Protein AF-A0A1C5DJ04-F1 (afdb_monomer)

pLDDT: mean 84.29, std 15.2, range [30.97, 98.19]

Sequence (283 aa):
MTDSPYSVCVEFAVPDAPADLYEGLIDALLERHPHSGPSAGPAGNGNLSVRLFVDAGGVVDAVTRGIEYAQAAAMTQDITPDAVIGAEVVTEAELDRRNAQPLVPELAGVTEAAEIVGVTKQQISSLANRMPLRRHVVQELAAGPVFLADGVRTYAATEHNATRGARISDLGLSPAERAILKLLHAMANGLPWAADTPAEHTADQALLVEEVLGEGRLRVHPRPADDVDLEAVLGRLVEHRLLKTRRPYRAEQLDGHDTDVVVTVTDKGRRHAEAGAAGSDAR

Structure (mmCIF, N/CA/C/O backbone):
data_AF-A0A1C5DJ04-F1
#
_entry.id   AF-A0A1C5DJ04-F1
#
loop_
_atom_site.group_PDB
_atom_site.id
_atom_site.type_symbol
_atom_site.label_atom_id
_atom_site.label_alt_id
_atom_site.label_comp_id
_atom_site.label_asym_id
_atom_site.label_entity_id
_atom_site.label_seq_id
_atom_site.pdbx_PDB_ins_code
_atom_site.Cartn_x
_atom_site.Cartn_y
_atom_site.Cartn_z
_atom_site.occupancy
_atom_site.B_iso_or_equiv
_atom_site.auth_seq_id
_atom_site.auth_comp_id
_atom_site.auth_asym_id
_atom_site.auth_atom_id
_atom_site.pdbx_PDB_model_num
ATOM 1 N N . MET A 1 1 ? -17.113 28.230 17.895 1.00 56.97 1 MET A N 1
ATOM 2 C CA . MET A 1 1 ? -16.253 27.177 17.319 1.00 56.97 1 MET A CA 1
ATOM 3 C C . MET A 1 1 ? -17.188 26.237 16.593 1.00 56.97 1 MET A C 1
ATOM 5 O O . MET A 1 1 ? -18.232 25.941 17.155 1.00 56.97 1 MET A O 1
ATOM 9 N N . THR A 1 2 ? -16.910 25.916 15.335 1.00 71.31 2 THR A N 1
ATOM 10 C CA . THR A 1 2 ? -17.764 25.019 14.547 1.00 71.31 2 THR A CA 1
ATOM 11 C C . THR A 1 2 ? -17.415 23.592 14.939 1.00 71.31 2 THR A C 1
ATOM 13 O O . THR A 1 2 ? -16.239 23.236 14.865 1.00 71.31 2 THR A O 1
ATOM 16 N N . ASP A 1 3 ? -18.397 22.814 15.386 1.00 81.69 3 ASP A N 1
ATOM 17 C CA . ASP A 1 3 ? -18.182 21.391 15.642 1.00 81.69 3 ASP A CA 1
ATOM 18 C C . ASP A 1 3 ? -17.792 20.698 14.331 1.00 81.69 3 ASP A C 1
ATOM 20 O O . ASP A 1 3 ? -18.315 21.019 13.261 1.00 81.69 3 ASP A O 1
ATOM 24 N N . SER A 1 4 ? -16.799 19.816 14.409 1.00 87.50 4 SER A N 1
ATOM 25 C CA . SER A 1 4 ? -16.333 18.995 13.289 1.00 87.50 4 SER A CA 1
ATOM 26 C C . SER A 1 4 ? -16.436 17.517 13.666 1.00 87.50 4 SER A C 1
ATOM 28 O O . SER A 1 4 ? -16.222 17.196 14.839 1.00 87.50 4 SER A O 1
ATOM 30 N N . PRO A 1 5 ? -16.713 16.622 12.703 1.00 93.75 5 PRO A N 1
ATOM 31 C CA . PRO A 1 5 ? -16.776 15.194 12.965 1.00 93.75 5 PRO A CA 1
ATOM 32 C C . PRO A 1 5 ? -15.369 14.609 13.147 1.00 93.75 5 PRO A C 1
ATOM 34 O O . PRO A 1 5 ? -14.466 14.772 12.314 1.00 93.75 5 PRO A O 1
ATOM 37 N N . TYR A 1 6 ? -15.187 13.893 14.251 1.00 97.12 6 TYR A N 1
ATOM 38 C CA . TYR A 1 6 ? -13.988 13.122 14.561 1.00 97.12 6 TYR A CA 1
ATOM 39 C C . TYR A 1 6 ? -14.337 11.645 14.657 1.00 97.12 6 TYR A C 1
ATOM 41 O O . TYR A 1 6 ? -15.331 11.284 15.280 1.00 97.12 6 TYR A O 1
ATOM 49 N N . SER A 1 7 ? -13.492 10.782 14.097 1.00 97.50 7 SER A N 1
ATOM 50 C CA . SER A 1 7 ? -13.579 9.347 14.348 1.00 97.50 7 SER A CA 1
ATOM 51 C C . SER A 1 7 ? -12.762 9.003 15.586 1.00 97.50 7 SER A C 1
ATOM 53 O O . SER A 1 7 ? -11.549 9.235 15.622 1.00 97.50 7 SER A O 1
ATOM 55 N N . VAL A 1 8 ? -13.430 8.439 16.585 1.00 98.06 8 VAL A N 1
ATOM 56 C CA . VAL A 1 8 ? -12.837 7.988 17.841 1.00 98.06 8 VAL A CA 1
ATOM 57 C C . VAL A 1 8 ? -12.886 6.471 17.881 1.00 98.06 8 VAL A C 1
ATOM 59 O O . VAL A 1 8 ? -13.947 5.878 17.723 1.00 98.06 8 VAL A O 1
ATOM 62 N N . CYS A 1 9 ? -11.733 5.850 18.086 1.00 97.69 9 CYS A N 1
ATOM 63 C CA . CYS A 1 9 ? -11.576 4.423 18.308 1.00 97.69 9 CYS A CA 1
ATOM 64 C C . CYS A 1 9 ? -11.191 4.207 19.766 1.00 97.69 9 CYS A C 1
ATOM 66 O O . CYS A 1 9 ? -10.205 4.787 20.210 1.00 97.69 9 CYS A O 1
ATOM 68 N N . VAL A 1 10 ? -11.938 3.394 20.498 1.00 98.19 10 VAL A N 1
ATOM 69 C CA . VAL A 1 10 ? -11.683 3.044 21.896 1.00 98.19 10 VAL A CA 1
ATOM 70 C C . VAL A 1 10 ? -11.406 1.550 21.962 1.00 98.19 10 VAL A C 1
ATOM 72 O O . VAL A 1 10 ? -12.148 0.751 21.394 1.00 98.19 10 VAL A O 1
ATOM 75 N N . GLU A 1 11 ? -10.322 1.174 22.628 1.00 98.00 11 GLU A N 1
ATOM 76 C CA . GLU A 1 11 ? -9.918 -0.215 22.821 1.00 98.00 11 GLU A CA 1
ATOM 77 C C . GLU A 1 11 ? -10.099 -0.615 24.286 1.00 98.00 11 GLU A C 1
ATOM 79 O O . GLU A 1 11 ? -9.681 0.109 25.196 1.00 98.00 11 GLU A O 1
ATOM 84 N N . PHE A 1 12 ? -10.700 -1.784 24.501 1.00 98.06 12 PHE A N 1
ATOM 85 C CA . PHE A 1 12 ? -10.955 -2.372 25.810 1.00 98.06 12 PHE A CA 1
ATOM 86 C C . PHE A 1 12 ? -10.131 -3.651 25.981 1.00 98.06 12 PHE A C 1
ATOM 88 O O . PHE A 1 12 ? -10.057 -4.453 25.059 1.00 98.06 12 PHE A O 1
ATOM 95 N N . ALA A 1 13 ? -9.572 -3.896 27.167 1.00 97.44 13 ALA A N 1
ATOM 96 C CA . ALA A 1 13 ? -8.845 -5.107 27.559 1.00 97.44 13 ALA A CA 1
ATOM 97 C C . ALA A 1 13 ? -9.773 -6.325 27.721 1.00 97.44 13 ALA A C 1
ATOM 99 O O . ALA A 1 13 ? -9.820 -6.966 28.770 1.00 97.44 13 ALA A O 1
ATOM 100 N N . VAL A 1 14 ? -10.530 -6.623 26.672 1.00 96.50 14 VAL A N 1
ATOM 101 C CA . VAL A 1 14 ? -11.455 -7.746 26.570 1.00 96.50 14 VAL A CA 1
ATOM 102 C C . VAL A 1 14 ? -11.003 -8.577 25.370 1.00 96.50 14 VAL A C 1
ATOM 104 O O . VAL A 1 14 ? -11.402 -8.277 24.242 1.00 96.50 14 VAL A O 1
ATOM 107 N N . PRO A 1 15 ? -10.114 -9.564 25.573 1.00 94.75 15 PRO A N 1
ATOM 108 C CA . PRO A 1 15 ? -9.685 -10.455 24.505 1.00 94.75 15 PRO A CA 1
ATOM 109 C C . PRO A 1 15 ? -10.814 -11.416 24.126 1.00 94.75 15 PRO A C 1
ATOM 111 O O . PRO A 1 15 ? -11.645 -11.759 24.968 1.00 94.75 15 PRO A O 1
ATOM 114 N N . ASP A 1 16 ? -10.817 -11.872 22.872 1.00 89.88 16 ASP A N 1
ATOM 115 C CA . ASP A 1 16 ? -11.711 -12.934 22.382 1.00 89.88 16 ASP A CA 1
ATOM 116 C C . ASP A 1 16 ? -13.205 -12.673 22.671 1.00 89.88 16 ASP A C 1
ATOM 118 O O . ASP A 1 16 ? -13.977 -13.588 22.970 1.00 89.88 16 ASP A O 1
ATOM 122 N N . ALA A 1 17 ? -13.611 -11.401 22.587 1.00 92.44 17 ALA A N 1
ATOM 123 C CA . ALA A 1 17 ? -14.996 -10.974 22.747 1.00 92.44 17 ALA A CA 1
ATOM 124 C C . ALA A 1 17 ? -15.941 -11.773 21.822 1.00 92.44 17 ALA A C 1
ATOM 126 O O . ALA A 1 17 ? -15.667 -11.882 20.622 1.00 92.44 17 ALA A O 1
ATOM 127 N N . PRO A 1 18 ? -17.054 -12.323 22.341 1.00 92.62 18 PRO A N 1
ATOM 128 C CA . PRO A 1 18 ? -18.006 -13.060 21.522 1.00 92.62 18 PRO A CA 1
ATOM 129 C C . PRO A 1 18 ? -18.799 -12.108 20.609 1.00 92.62 18 PRO A C 1
ATOM 131 O O . PRO A 1 18 ? -18.898 -10.909 20.863 1.00 92.62 18 PRO A O 1
ATOM 134 N N . ALA A 1 19 ? -19.338 -12.629 19.503 1.00 90.19 19 ALA A N 1
ATOM 135 C CA . ALA A 1 19 ? -19.929 -11.798 18.447 1.00 90.19 19 ALA A CA 1
ATOM 136 C C . ALA A 1 19 ? -21.180 -11.013 18.891 1.00 90.19 19 ALA A C 1
ATOM 138 O O . ALA A 1 19 ? -21.395 -9.893 18.435 1.00 90.19 19 ALA A O 1
ATOM 139 N N . ASP A 1 20 ? -21.968 -11.582 19.802 1.00 95.25 20 ASP A N 1
ATOM 140 C CA . ASP A 1 20 ? -23.139 -10.954 20.425 1.00 95.25 20 ASP A CA 1
ATOM 141 C C . ASP A 1 20 ? -22.776 -9.695 21.225 1.00 95.25 20 ASP A C 1
ATOM 143 O O . ASP A 1 20 ? -23.547 -8.735 21.250 1.00 95.25 20 ASP A O 1
ATOM 147 N N . LEU A 1 21 ? -21.569 -9.646 21.800 1.00 95.88 21 LEU A N 1
ATOM 148 C CA . LEU A 1 21 ? -21.066 -8.458 22.485 1.00 95.88 21 LEU A CA 1
ATOM 149 C C . LEU A 1 21 ? -20.916 -7.262 21.533 1.00 95.88 21 LEU A C 1
ATOM 151 O O . LEU A 1 21 ? -21.194 -6.128 21.919 1.00 95.88 21 LEU A O 1
ATOM 155 N N . TYR A 1 22 ? -20.489 -7.494 20.286 1.00 96.62 22 TYR A N 1
ATOM 156 C CA . TYR A 1 22 ? -20.329 -6.421 19.299 1.00 96.62 22 TYR A CA 1
ATOM 157 C C . TYR A 1 22 ? -21.674 -5.797 18.925 1.00 96.62 22 TYR A C 1
ATOM 159 O O . TYR A 1 22 ? -21.785 -4.572 18.884 1.00 96.62 22 TYR A O 1
ATOM 167 N N . GLU A 1 23 ? -22.690 -6.630 18.688 1.00 96.25 23 GLU A N 1
ATOM 168 C CA . GLU A 1 23 ? -24.048 -6.174 18.374 1.00 96.25 23 GLU A CA 1
ATOM 169 C C . GLU A 1 23 ? -24.645 -5.391 19.551 1.00 96.25 23 GLU A C 1
ATOM 171 O O . GLU A 1 23 ? -25.112 -4.270 19.359 1.00 96.25 23 GLU A O 1
ATOM 176 N N . GLY A 1 24 ? -24.511 -5.900 20.782 1.00 96.94 24 GLY A N 1
ATOM 177 C CA . GLY A 1 24 ? -24.989 -5.208 21.983 1.00 96.94 24 GLY A CA 1
ATOM 178 C C . GLY A 1 24 ? -24.350 -3.830 22.202 1.00 96.94 24 GLY A C 1
ATOM 179 O O . GLY A 1 24 ? -25.029 -2.881 22.599 1.00 96.94 24 GLY A O 1
ATOM 180 N N . LEU A 1 25 ? -23.056 -3.679 21.896 1.00 96.88 25 LEU A N 1
ATOM 181 C CA . LEU A 1 25 ? -22.364 -2.384 21.952 1.00 96.88 25 LEU A CA 1
ATOM 182 C C . LEU A 1 25 ? -22.870 -1.405 20.892 1.00 96.88 25 LEU A C 1
ATOM 184 O O . LEU A 1 25 ? -23.073 -0.226 21.192 1.00 96.88 25 LEU A O 1
ATOM 188 N N . ILE A 1 26 ? -23.056 -1.882 19.660 1.00 97.44 26 ILE A N 1
ATOM 189 C CA . ILE A 1 26 ? -23.570 -1.078 18.546 1.00 97.44 26 ILE A CA 1
ATOM 190 C C . ILE A 1 26 ? -24.982 -0.584 18.873 1.00 97.44 26 ILE A C 1
ATOM 192 O O . ILE A 1 26 ? -25.242 0.614 18.750 1.00 97.44 26 ILE A O 1
ATOM 196 N N . ASP A 1 27 ? -25.854 -1.465 19.361 1.00 97.56 27 ASP A N 1
ATOM 197 C CA . ASP A 1 27 ? -27.227 -1.124 19.735 1.00 97.56 27 ASP A CA 1
ATOM 198 C C . ASP A 1 27 ? -27.264 -0.096 20.875 1.00 97.56 27 ASP A C 1
ATOM 200 O O . ASP A 1 27 ? -27.942 0.929 20.765 1.00 97.56 27 ASP A O 1
ATOM 204 N N . ALA A 1 28 ? -26.472 -0.301 21.933 1.00 96.94 28 ALA A N 1
ATOM 205 C CA . ALA A 1 28 ? -26.394 0.630 23.061 1.00 96.94 28 ALA A CA 1
ATOM 206 C C . ALA A 1 28 ? -25.867 2.022 22.656 1.00 96.94 28 ALA A C 1
ATOM 208 O O . ALA A 1 28 ? -26.295 3.042 23.210 1.00 96.94 28 ALA A O 1
ATOM 209 N N . LEU A 1 29 ? -24.942 2.084 21.691 1.00 96.81 29 LEU A N 1
ATOM 210 C CA . LEU A 1 29 ? -24.452 3.345 21.131 1.00 96.81 29 LEU A CA 1
ATOM 211 C C . LEU A 1 29 ? -25.495 4.015 20.244 1.00 96.81 29 LEU A C 1
ATOM 213 O O . LEU A 1 29 ? -25.695 5.219 20.372 1.00 96.81 29 LEU A O 1
ATOM 217 N N . LEU A 1 30 ? -26.175 3.270 19.374 1.00 97.06 30 LEU A N 1
ATOM 218 C CA . LEU A 1 30 ? -27.204 3.815 18.487 1.00 97.06 30 LEU A CA 1
ATOM 219 C C . LEU A 1 30 ? -28.427 4.326 19.254 1.00 97.06 30 LEU A C 1
ATOM 221 O O . LEU A 1 30 ? -28.998 5.344 18.865 1.00 97.06 30 LEU A O 1
ATOM 225 N N . GLU A 1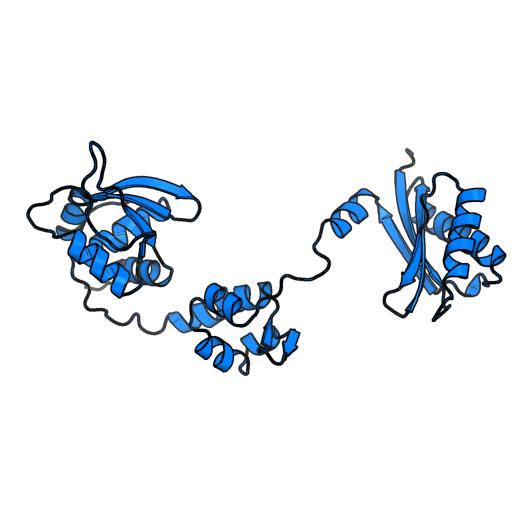 31 ? -28.801 3.676 20.358 1.00 96.44 31 GLU A N 1
ATOM 226 C CA . GLU A 1 31 ? -29.915 4.112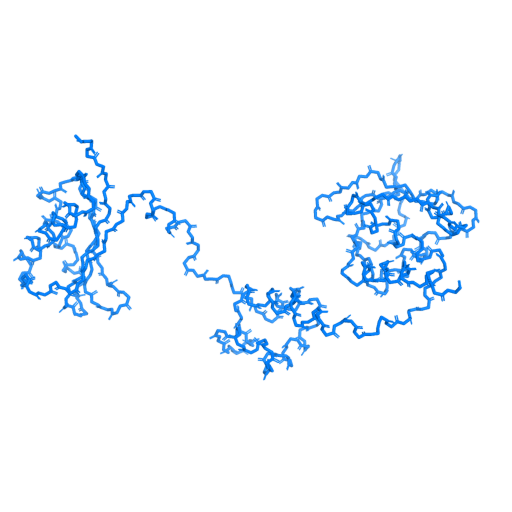 21.206 1.00 96.44 31 GLU A CA 1
ATOM 227 C C . GLU A 1 31 ? -29.666 5.503 21.814 1.00 96.44 31 GLU A C 1
ATOM 229 O O . GLU A 1 31 ? -30.571 6.338 21.868 1.00 96.44 31 GLU A O 1
ATOM 234 N N . ARG A 1 32 ? -28.431 5.781 22.250 1.00 94.31 32 ARG A N 1
ATOM 235 C CA . ARG A 1 32 ? -28.067 7.046 22.919 1.00 94.31 32 ARG A CA 1
ATOM 236 C C . ARG A 1 32 ? -27.499 8.096 21.967 1.00 94.31 32 ARG A C 1
ATOM 238 O O . ARG A 1 32 ? -27.654 9.294 22.203 1.00 94.31 32 ARG A O 1
ATOM 245 N N . HIS A 1 33 ? -26.848 7.648 20.899 1.00 94.69 33 HIS A N 1
ATOM 246 C CA . HIS A 1 33 ? -26.109 8.460 19.938 1.00 94.69 33 HIS A CA 1
ATOM 247 C C . HIS A 1 33 ? -26.418 7.997 18.501 1.00 94.69 33 HIS A C 1
ATOM 249 O O . HIS A 1 33 ? -25.545 7.456 17.815 1.00 94.69 33 HIS A O 1
ATOM 255 N N . PRO A 1 34 ? -27.642 8.240 17.994 1.00 92.06 34 PRO A N 1
ATOM 256 C CA . PRO A 1 34 ? -28.123 7.685 16.722 1.00 92.06 34 PRO A CA 1
ATOM 257 C C . PRO A 1 34 ? -27.342 8.158 15.485 1.00 92.06 34 PRO A C 1
ATOM 259 O O . PRO A 1 34 ? -27.399 7.524 14.436 1.00 92.06 34 PRO A O 1
ATOM 262 N N . HIS A 1 35 ? -26.598 9.260 15.594 1.00 90.25 35 HIS A N 1
ATOM 263 C CA . HIS A 1 35 ? -25.787 9.819 14.507 1.00 90.25 35 HIS A CA 1
ATOM 264 C C . HIS A 1 35 ? -24.301 9.444 14.589 1.00 90.25 35 HIS A C 1
ATOM 266 O O . HIS A 1 35 ? -23.508 9.925 13.790 1.00 90.25 35 HIS A O 1
ATOM 272 N N . SER A 1 36 ? -23.914 8.584 15.536 1.00 90.69 36 SER A N 1
ATOM 273 C CA . SER A 1 36 ? -22.506 8.248 15.776 1.00 90.69 36 SER A CA 1
ATOM 274 C C . SER A 1 36 ? -21.922 7.225 14.795 1.00 90.69 36 SER A C 1
ATOM 276 O O . SER A 1 36 ? -20.710 7.042 14.778 1.00 90.69 36 SER A O 1
ATOM 278 N N . GLY A 1 37 ? -22.747 6.552 13.982 1.00 93.06 37 GLY A N 1
ATOM 279 C CA . GLY A 1 37 ? -22.301 5.524 13.028 1.00 93.06 37 GLY A CA 1
ATOM 280 C C . GLY A 1 37 ? -21.328 4.497 13.635 1.00 93.06 37 GLY A C 1
ATOM 281 O O . GLY A 1 37 ? -20.218 4.357 13.116 1.00 93.06 37 GLY A O 1
ATOM 282 N N . PRO A 1 38 ? -21.682 3.838 14.755 1.00 96.62 38 PRO A N 1
ATOM 283 C CA . PRO A 1 38 ? -20.743 3.026 15.505 1.00 96.62 38 PRO A CA 1
ATOM 284 C C . PRO A 1 38 ? -20.425 1.704 14.795 1.00 96.62 38 PRO A C 1
ATOM 286 O O . PRO A 1 38 ? -21.246 1.129 14.084 1.00 96.62 38 PRO A O 1
ATOM 289 N N . SER A 1 39 ? -19.226 1.194 15.049 1.00 96.88 39 SER A N 1
ATOM 290 C CA . SER A 1 39 ? -18.777 -0.146 14.671 1.00 96.88 39 SER A CA 1
ATOM 291 C C . SER A 1 39 ? -18.006 -0.761 15.836 1.00 96.88 39 SER A C 1
ATOM 293 O O . SER A 1 39 ? -17.306 -0.050 16.557 1.00 96.88 39 SER A O 1
ATOM 295 N N . ALA A 1 40 ? -18.132 -2.070 16.028 1.00 96.88 40 ALA A N 1
ATOM 296 C CA . ALA A 1 40 ? -17.412 -2.814 17.053 1.00 96.88 40 ALA A CA 1
ATOM 297 C C . ALA A 1 40 ? -16.811 -4.089 16.451 1.00 96.88 40 ALA A C 1
ATOM 299 O O . ALA A 1 40 ? -17.372 -4.666 15.519 1.00 96.88 40 ALA A O 1
ATOM 300 N N . GLY A 1 41 ? -15.661 -4.514 16.964 1.00 96.25 41 GLY A N 1
ATOM 301 C CA . GLY A 1 41 ? -14.973 -5.712 16.493 1.00 96.25 41 GLY A CA 1
ATOM 302 C C . GLY A 1 41 ? -13.610 -5.910 17.154 1.00 96.25 41 GLY A C 1
ATOM 303 O O . GLY A 1 41 ? -13.261 -5.174 18.077 1.00 96.25 41 GLY A O 1
ATOM 304 N N . PRO A 1 42 ? -12.821 -6.897 16.704 1.00 95.25 42 PRO A N 1
ATOM 305 C CA . PRO A 1 42 ? -11.488 -7.126 17.241 1.00 95.25 42 PRO A CA 1
ATOM 306 C C . PRO A 1 42 ? -10.485 -6.071 16.746 1.00 95.25 42 PRO A C 1
ATOM 308 O O . PRO A 1 42 ? -10.402 -5.765 15.555 1.00 95.25 42 PRO A O 1
ATOM 311 N N . ALA A 1 43 ? -9.674 -5.554 17.664 1.00 92.00 43 ALA A N 1
ATOM 312 C CA . ALA A 1 43 ? -8.446 -4.823 17.386 1.00 92.00 43 ALA A CA 1
ATOM 313 C C . ALA A 1 43 ? -7.362 -5.763 16.829 1.00 92.00 43 ALA A C 1
ATOM 315 O O . ALA A 1 43 ? -7.442 -6.988 16.938 1.00 92.00 43 ALA A O 1
ATOM 316 N N . GLY A 1 44 ? -6.285 -5.189 16.282 1.00 85.19 44 GLY A N 1
ATOM 317 C CA . GLY A 1 44 ? -5.171 -5.960 15.710 1.00 85.19 44 GLY A CA 1
ATOM 318 C C . GLY A 1 44 ? -4.443 -6.882 16.702 1.00 85.19 44 GLY A C 1
ATOM 319 O O . GLY A 1 44 ? -3.742 -7.797 16.280 1.00 85.19 44 GLY A O 1
ATOM 320 N N . ASN A 1 45 ? -4.613 -6.665 18.007 1.00 87.31 45 ASN A N 1
ATOM 321 C CA . ASN A 1 45 ? -4.083 -7.506 19.085 1.00 87.31 45 ASN A CA 1
ATOM 322 C C . ASN A 1 45 ? -5.117 -8.495 19.669 1.00 87.31 45 ASN A C 1
ATOM 324 O O . ASN A 1 45 ? -4.790 -9.194 20.624 1.00 87.31 45 ASN A O 1
ATOM 328 N N . GLY A 1 46 ? -6.335 -8.563 19.115 1.00 91.38 46 GLY A N 1
ATOM 329 C CA . GLY A 1 46 ? -7.411 -9.463 19.553 1.00 91.38 46 GLY A CA 1
ATOM 330 C C . GLY A 1 46 ? -8.337 -8.909 20.642 1.00 91.38 46 GLY A C 1
ATOM 331 O O . GLY A 1 46 ? -9.322 -9.561 20.981 1.00 91.38 46 GLY A O 1
ATOM 332 N N . ASN A 1 47 ? -8.060 -7.716 21.172 1.00 96.56 47 ASN A N 1
ATOM 333 C CA . ASN A 1 47 ? -8.935 -7.035 22.128 1.00 96.56 47 ASN A CA 1
ATOM 334 C C . ASN A 1 47 ? -10.193 -6.466 21.461 1.00 96.56 47 ASN A C 1
ATOM 336 O O . ASN A 1 47 ? -10.213 -6.221 20.259 1.00 96.56 47 ASN A O 1
ATOM 340 N N . LEU A 1 48 ? -11.234 -6.187 22.240 1.00 97.19 48 LEU A N 1
ATOM 341 C CA . LEU A 1 48 ? -12.410 -5.458 21.775 1.00 97.19 48 LEU A CA 1
ATOM 342 C C . LEU A 1 48 ? -12.058 -4.009 21.400 1.00 97.19 48 LEU A C 1
ATOM 344 O O . LEU A 1 48 ? -11.456 -3.271 22.179 1.00 97.19 48 LEU A O 1
ATOM 348 N N . SER A 1 49 ? -12.525 -3.573 20.235 1.00 97.62 49 SER A N 1
ATOM 349 C CA . SER A 1 49 ? -12.454 -2.196 19.766 1.00 97.62 49 SER A CA 1
ATOM 350 C C . SER A 1 49 ? -13.829 -1.690 19.350 1.00 97.62 49 SER A C 1
ATOM 352 O O . SER A 1 49 ? -14.622 -2.417 18.752 1.00 97.62 49 SER A O 1
ATOM 354 N N . VAL A 1 50 ? -14.094 -0.424 19.660 1.00 97.75 50 VAL A N 1
ATOM 355 C CA . VAL A 1 50 ? -15.300 0.305 19.276 1.00 97.75 50 VAL A CA 1
ATOM 356 C C . VAL A 1 50 ? -14.881 1.589 18.577 1.00 97.75 50 VAL A C 1
ATOM 358 O O . VAL A 1 50 ? -14.126 2.382 19.135 1.00 97.75 50 VAL A O 1
ATOM 361 N N . ARG A 1 51 ? -15.392 1.826 17.372 1.00 97.75 51 ARG A N 1
ATOM 362 C CA . ARG A 1 51 ? -15.195 3.074 16.633 1.00 97.75 51 ARG A CA 1
ATOM 363 C C . ARG A 1 51 ? -16.521 3.786 16.425 1.00 97.75 51 ARG A C 1
ATOM 365 O O . ARG A 1 51 ? -17.488 3.157 16.014 1.00 97.75 51 ARG A O 1
ATOM 372 N N . LEU A 1 52 ? -16.540 5.093 16.661 1.00 97.56 52 LEU A N 1
ATOM 373 C CA . LEU A 1 52 ? -17.701 5.963 16.487 1.00 97.56 52 LEU A CA 1
ATOM 374 C C . LEU A 1 52 ? -17.286 7.352 15.986 1.00 97.56 52 LEU A C 1
ATOM 376 O O . LEU A 1 52 ? -16.128 7.752 16.120 1.00 97.56 52 LEU A O 1
ATOM 380 N N . PHE A 1 53 ? -18.235 8.092 15.426 1.00 97.00 53 PHE A N 1
ATOM 381 C CA . PHE A 1 53 ? -18.091 9.496 15.068 1.00 97.00 53 PHE A CA 1
ATOM 382 C C . PHE A 1 53 ? -18.665 10.400 16.156 1.00 97.00 53 PHE A C 1
ATOM 384 O O . PHE A 1 53 ? -19.742 10.147 16.701 1.00 97.00 53 PHE A O 1
ATOM 391 N N . VAL A 1 54 ? -17.922 11.457 16.473 1.00 96.31 54 VAL A N 1
ATOM 392 C CA . VAL A 1 54 ? -18.265 12.439 17.499 1.00 96.31 54 VAL A CA 1
ATOM 393 C C . VAL A 1 54 ? -18.071 13.839 16.938 1.00 96.31 54 VAL A C 1
ATOM 395 O O . VAL A 1 54 ? -16.971 14.195 16.512 1.00 96.31 54 VAL A O 1
ATOM 398 N N . ASP A 1 55 ? -19.126 14.646 17.001 1.00 95.00 55 ASP A N 1
ATOM 399 C CA . ASP A 1 55 ? -19.048 16.080 16.749 1.00 95.00 55 ASP A CA 1
ATOM 400 C C . ASP A 1 55 ? -18.442 16.785 17.968 1.00 95.00 55 ASP A C 1
ATOM 402 O O . ASP A 1 55 ? -18.941 16.672 19.096 1.00 95.00 55 ASP A O 1
ATOM 406 N N . ALA A 1 56 ? -17.337 17.497 17.751 1.00 94.94 56 ALA A N 1
ATOM 407 C CA . ALA A 1 56 ? -16.619 18.182 18.818 1.00 94.94 56 ALA A CA 1
ATOM 408 C C . ALA A 1 56 ? -15.925 19.456 18.333 1.00 94.94 56 ALA A C 1
ATOM 410 O O . ALA A 1 56 ? -15.566 19.595 17.160 1.00 94.94 56 ALA A O 1
ATOM 411 N N . GLY A 1 57 ? -15.641 20.358 19.277 1.00 93.56 57 GLY A N 1
ATOM 412 C CA . GLY A 1 57 ? -14.919 21.604 19.003 1.00 93.56 57 GLY A CA 1
ATOM 413 C C . GLY A 1 57 ? -13.407 21.421 18.816 1.00 93.56 57 GLY A C 1
ATOM 414 O O . GLY A 1 57 ? -12.700 22.393 18.543 1.00 93.56 57 GLY A O 1
ATOM 415 N N . GLY A 1 58 ? -12.894 20.199 18.996 1.00 94.00 58 GLY A N 1
ATOM 416 C CA . GLY A 1 58 ? -11.484 19.856 18.838 1.00 94.00 58 GLY A CA 1
ATOM 417 C C . GLY A 1 58 ? -11.151 18.431 19.288 1.00 94.00 58 GLY A C 1
ATOM 418 O O . GLY A 1 58 ? -11.956 17.755 19.922 1.00 94.00 58 GLY A O 1
ATOM 419 N N . VAL A 1 59 ? -9.918 17.994 19.011 1.00 95.31 59 VAL A N 1
ATOM 420 C CA . VAL A 1 59 ? -9.446 16.612 19.247 1.00 95.31 59 VAL A CA 1
ATOM 421 C C . VAL A 1 59 ? -9.578 16.167 20.711 1.00 95.31 59 VAL A C 1
ATOM 423 O O . VAL A 1 59 ? -9.975 15.036 20.975 1.00 95.31 59 VAL A O 1
ATOM 426 N N . VAL A 1 60 ? -9.262 17.046 21.668 1.00 95.94 60 VAL A N 1
ATOM 427 C CA . VAL A 1 60 ? -9.320 16.725 23.110 1.00 95.94 60 VAL A CA 1
ATOM 428 C C . VAL A 1 60 ? -10.763 16.508 23.584 1.00 95.94 60 VAL A C 1
ATOM 430 O O . VAL A 1 60 ? -11.039 15.614 24.381 1.00 95.94 60 VAL A O 1
ATOM 433 N N . ASP A 1 61 ? -11.694 17.307 23.073 1.00 95.94 61 ASP A N 1
ATOM 434 C CA . ASP A 1 61 ? -13.123 17.174 23.368 1.00 95.94 61 ASP A CA 1
ATOM 435 C C . ASP A 1 61 ? -13.693 15.909 22.705 1.00 95.94 61 ASP A C 1
ATOM 437 O O . ASP A 1 61 ? -14.377 15.124 23.355 1.00 95.94 61 ASP A O 1
ATOM 441 N N . ALA A 1 62 ? -13.298 15.637 21.455 1.00 96.94 62 ALA A N 1
ATOM 442 C CA . ALA A 1 62 ? -13.668 14.418 20.740 1.00 96.94 62 ALA A CA 1
ATOM 443 C C . ALA A 1 62 ? -13.228 13.145 21.476 1.00 96.94 62 ALA A C 1
ATOM 445 O O . ALA A 1 62 ? -14.048 12.252 21.669 1.00 96.94 62 ALA A O 1
ATOM 446 N N . VAL A 1 63 ? -11.963 13.057 21.917 1.00 97.25 63 VAL A N 1
ATOM 447 C CA . VAL A 1 63 ? -11.474 11.858 22.627 1.00 97.25 63 VAL A CA 1
ATOM 448 C C . VAL A 1 63 ? -12.206 11.651 23.945 1.00 97.25 63 VAL A C 1
ATOM 450 O O . VAL A 1 63 ? -12.595 10.529 24.250 1.00 97.25 63 VAL A O 1
ATOM 453 N N . THR A 1 64 ? -12.444 12.731 24.692 1.00 97.19 64 THR A N 1
ATOM 454 C CA . THR A 1 64 ? -13.135 12.667 25.984 1.00 97.19 64 THR A CA 1
ATOM 455 C C . THR A 1 64 ? -14.556 12.145 25.796 1.00 97.19 64 THR A C 1
ATOM 457 O O . THR A 1 64 ? -14.911 11.120 26.371 1.00 97.19 64 THR A O 1
ATOM 460 N N . ARG A 1 65 ? -15.330 12.772 24.901 1.00 96.88 65 ARG A N 1
ATOM 461 C CA . ARG A 1 65 ? -16.703 12.351 24.589 1.00 96.88 65 ARG A CA 1
ATOM 462 C C . ARG A 1 65 ? -16.763 10.936 24.021 1.00 96.88 65 ARG A C 1
ATOM 464 O O . ARG A 1 65 ? -17.619 10.156 24.411 1.00 96.88 65 ARG A O 1
ATOM 471 N N . GLY A 1 66 ? -15.855 10.586 23.110 1.00 97.06 66 GLY A N 1
ATOM 472 C CA . GLY A 1 66 ? -15.844 9.263 22.491 1.00 97.06 66 GLY A CA 1
ATOM 473 C C . GLY A 1 66 ? -15.540 8.143 23.487 1.00 97.06 66 GLY A C 1
ATOM 474 O O . GLY A 1 66 ? -16.204 7.108 23.446 1.00 97.06 66 GLY A O 1
ATOM 475 N N . ILE A 1 67 ? -14.606 8.364 24.422 1.00 97.94 67 ILE A N 1
ATOM 476 C CA . ILE A 1 67 ? -14.359 7.438 25.537 1.00 97.94 67 ILE A CA 1
ATOM 477 C C . ILE A 1 67 ? -15.601 7.331 26.424 1.00 97.94 67 ILE A C 1
ATOM 479 O O . ILE A 1 67 ? -16.023 6.217 26.721 1.00 97.94 67 ILE A O 1
ATOM 483 N N . GLU A 1 68 ? -16.212 8.454 26.807 1.00 97.12 68 GLU A N 1
ATOM 484 C CA . GLU A 1 68 ? -17.416 8.462 27.648 1.00 97.12 68 GLU A CA 1
ATOM 485 C C . GLU A 1 68 ? -18.573 7.687 27.000 1.00 97.12 68 GLU A C 1
ATOM 487 O O . GLU A 1 68 ? -19.215 6.868 27.659 1.00 97.12 68 GLU A O 1
ATOM 492 N N . TYR A 1 69 ? -18.817 7.889 25.701 1.00 97.44 69 TYR A N 1
ATOM 493 C CA . TYR A 1 69 ? -19.883 7.202 24.965 1.00 97.44 69 TYR A CA 1
ATOM 494 C C . TYR A 1 69 ? -19.609 5.701 24.866 1.00 97.44 69 TYR A C 1
ATOM 496 O O . TYR A 1 69 ? -20.491 4.889 25.156 1.00 97.44 69 TYR A O 1
ATOM 504 N N . ALA A 1 70 ? -18.376 5.323 24.514 1.00 97.31 70 ALA A N 1
ATOM 505 C CA . ALA A 1 70 ? -17.976 3.925 24.418 1.00 97.31 70 ALA A CA 1
ATOM 506 C C . ALA A 1 70 ? -18.044 3.221 25.782 1.00 97.31 70 ALA A C 1
ATOM 508 O O . ALA A 1 70 ? -18.576 2.119 25.865 1.00 97.31 70 ALA A O 1
ATOM 509 N N . GLN A 1 71 ? -17.575 3.856 26.862 1.00 97.31 71 GLN A N 1
ATOM 510 C CA . GLN A 1 71 ? -17.665 3.310 28.221 1.00 97.31 71 GLN A CA 1
ATOM 511 C C . GLN A 1 71 ? -19.117 3.163 28.675 1.00 97.31 71 GLN A C 1
ATOM 513 O O . GLN A 1 71 ? -19.488 2.116 29.200 1.00 97.31 71 GLN A O 1
ATOM 518 N N . ALA A 1 72 ? -19.962 4.171 28.443 1.00 96.44 72 ALA A N 1
ATOM 519 C CA . ALA A 1 72 ? -21.372 4.105 28.811 1.00 96.44 72 ALA A CA 1
ATOM 520 C C . ALA A 1 72 ? -22.106 2.964 28.089 1.00 96.44 72 ALA A C 1
ATOM 522 O O . ALA A 1 72 ? -22.991 2.335 28.676 1.00 96.44 72 ALA A O 1
ATOM 523 N N . ALA A 1 73 ? -21.760 2.686 26.828 1.00 96.62 73 ALA A N 1
ATOM 524 C CA . ALA A 1 73 ? -22.265 1.528 26.096 1.00 96.62 73 ALA A CA 1
ATOM 525 C C . ALA A 1 73 ? -21.688 0.213 26.641 1.00 96.62 73 ALA A C 1
ATOM 527 O O . ALA A 1 73 ? -22.445 -0.708 26.933 1.00 96.62 73 ALA A O 1
ATOM 528 N N . ALA A 1 74 ? -20.378 0.150 26.877 1.00 95.81 74 ALA A N 1
ATOM 529 C CA . ALA A 1 74 ? -19.690 -1.025 27.409 1.00 95.81 74 ALA A CA 1
ATOM 530 C C . ALA A 1 74 ? -20.228 -1.460 28.783 1.00 95.81 74 ALA A C 1
ATOM 532 O O . ALA A 1 74 ? -20.431 -2.648 29.023 1.00 95.81 74 ALA A O 1
ATOM 533 N N . MET A 1 75 ? -20.593 -0.504 29.639 1.00 96.12 75 MET A N 1
ATOM 534 C CA . MET A 1 75 ? -21.230 -0.777 30.931 1.00 96.12 75 MET A CA 1
ATOM 535 C C . MET A 1 75 ? -22.602 -1.455 30.814 1.00 96.12 75 MET A C 1
ATOM 537 O O . MET A 1 75 ? -23.018 -2.126 31.752 1.00 96.12 75 MET A O 1
ATOM 541 N N . THR A 1 76 ? -23.321 -1.301 29.693 1.00 95.50 76 THR A N 1
ATOM 542 C CA . THR A 1 76 ? -24.580 -2.045 29.461 1.00 95.50 76 THR A CA 1
ATOM 543 C C . THR A 1 76 ? -24.347 -3.515 29.133 1.00 95.50 76 THR A C 1
ATOM 545 O O . THR A 1 76 ? -25.281 -4.305 29.194 1.00 95.50 76 THR A O 1
ATOM 548 N N . GLN A 1 77 ? -23.102 -3.859 28.805 1.00 94.56 77 GLN A N 1
ATOM 549 C CA . GLN A 1 77 ? -22.643 -5.194 28.448 1.00 94.56 77 GLN A CA 1
ATOM 550 C C . GLN A 1 77 ? -21.707 -5.775 29.522 1.00 94.56 77 GLN A C 1
ATOM 552 O O . GLN A 1 77 ? -20.846 -6.596 29.222 1.00 94.56 77 GLN A O 1
ATOM 557 N N . ASP A 1 78 ? -21.826 -5.292 30.764 1.00 94.75 78 ASP A N 1
ATOM 558 C CA . ASP A 1 78 ? -21.027 -5.717 31.921 1.00 94.75 78 ASP A CA 1
ATOM 559 C C . ASP A 1 78 ? -19.499 -5.536 31.773 1.00 94.75 78 ASP A C 1
ATOM 561 O O . ASP A 1 78 ? -18.714 -6.129 32.517 1.00 94.75 78 ASP 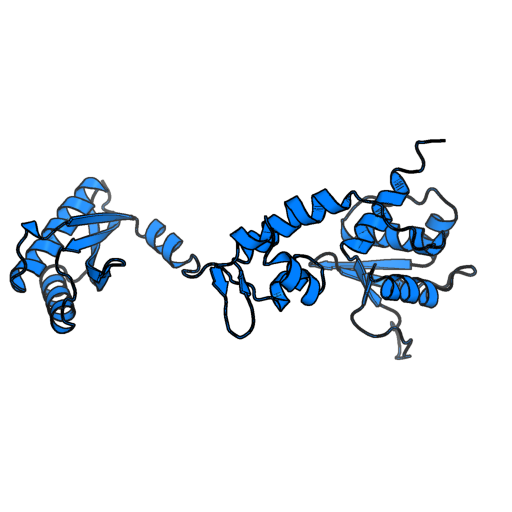A O 1
ATOM 565 N N . ILE A 1 79 ? -19.049 -4.670 30.858 1.00 94.81 79 ILE A N 1
ATOM 566 C CA . ILE A 1 79 ? -17.639 -4.284 30.734 1.00 94.81 79 ILE A CA 1
ATOM 567 C C . ILE A 1 79 ? -17.367 -3.093 31.654 1.00 94.81 79 ILE A C 1
ATOM 569 O O . ILE A 1 79 ? -18.058 -2.070 31.620 1.00 94.81 79 ILE A O 1
ATOM 573 N N . THR A 1 80 ? -16.326 -3.204 32.471 1.00 92.56 80 THR A N 1
ATOM 574 C CA . THR A 1 80 ? -15.966 -2.169 33.437 1.00 92.56 80 THR A CA 1
ATOM 575 C C . THR A 1 80 ? -15.216 -0.999 32.775 1.00 92.56 80 THR A C 1
ATOM 577 O O . THR A 1 80 ? -14.456 -1.202 31.825 1.00 92.56 80 THR A O 1
ATOM 580 N N . PRO A 1 81 ? -15.380 0.253 33.250 1.00 86.38 81 PRO A N 1
ATOM 581 C CA . PRO A 1 81 ? -14.728 1.418 32.635 1.00 86.38 81 PRO A CA 1
ATOM 582 C C . PRO A 1 81 ? -13.191 1.381 32.643 1.00 86.38 81 PRO A C 1
ATOM 584 O O . PRO A 1 81 ? -12.560 1.954 31.755 1.00 86.38 81 PRO A O 1
ATOM 587 N N . ASP A 1 82 ? -12.587 0.709 33.625 1.00 92.00 82 ASP A N 1
ATOM 588 C CA . ASP A 1 82 ? -11.140 0.494 33.748 1.00 92.00 82 ASP A CA 1
ATOM 589 C C . ASP A 1 82 ? -10.580 -0.494 32.713 1.00 92.00 82 ASP A C 1
ATOM 591 O O . ASP A 1 82 ? -9.364 -0.611 32.582 1.00 92.00 82 ASP A O 1
ATOM 595 N N . ALA A 1 83 ? -11.443 -1.151 31.929 1.00 94.31 83 ALA A N 1
ATOM 596 C CA . ALA A 1 83 ? -11.018 -1.966 30.803 1.00 94.31 83 ALA A CA 1
ATOM 597 C C . ALA A 1 83 ? -10.484 -1.128 29.629 1.00 94.31 83 ALA A C 1
ATOM 599 O O . ALA A 1 83 ? -9.840 -1.693 28.755 1.00 94.31 83 ALA A O 1
ATOM 600 N N . VAL A 1 84 ? -10.712 0.190 29.566 1.00 96.75 84 VAL A N 1
ATOM 601 C CA . VAL A 1 84 ? -10.172 1.021 28.473 1.00 96.75 84 VAL A CA 1
ATOM 602 C C . VAL A 1 84 ? -8.643 1.067 28.541 1.00 96.75 84 VAL A C 1
ATOM 604 O O . VAL A 1 84 ? -8.065 1.570 29.502 1.00 96.75 84 VAL A O 1
ATOM 607 N N . ILE A 1 85 ? -7.986 0.592 27.484 1.00 97.25 85 ILE A N 1
ATOM 608 C CA . ILE A 1 85 ? -6.518 0.513 27.375 1.00 97.25 85 ILE A CA 1
ATOM 609 C C . ILE A 1 85 ? -5.936 1.399 26.279 1.00 97.25 85 ILE A C 1
ATOM 611 O O . ILE A 1 85 ? -4.724 1.611 26.234 1.00 97.25 85 ILE A O 1
ATOM 615 N N . GLY A 1 86 ? -6.782 1.940 25.406 1.00 96.12 86 GLY A N 1
ATOM 616 C CA . GLY A 1 86 ? -6.344 2.812 24.330 1.00 96.12 86 GLY A CA 1
ATOM 617 C C . GLY A 1 86 ? -7.489 3.623 23.751 1.00 96.12 86 GLY A C 1
ATOM 618 O O . GLY A 1 86 ? -8.641 3.192 23.749 1.00 96.12 86 GLY A O 1
ATOM 619 N N . ALA A 1 87 ? -7.153 4.803 23.241 1.00 97.12 87 ALA A N 1
ATOM 620 C CA . ALA A 1 87 ? -8.040 5.568 22.387 1.00 97.12 87 ALA A CA 1
ATOM 621 C C . ALA A 1 87 ? -7.241 6.241 21.268 1.00 97.12 87 ALA A C 1
ATOM 623 O O . ALA A 1 87 ? -6.165 6.795 21.500 1.00 97.12 87 ALA A O 1
ATOM 624 N N . GLU A 1 88 ? -7.780 6.208 20.056 1.00 97.12 88 GLU A N 1
ATOM 625 C CA . GLU A 1 88 ? -7.258 6.914 18.892 1.00 97.12 88 GLU A CA 1
ATOM 626 C C . GLU A 1 88 ? -8.317 7.890 18.388 1.00 97.12 88 GLU A C 1
ATOM 628 O O . GLU A 1 88 ? -9.479 7.522 18.227 1.00 97.12 88 GLU A O 1
ATOM 633 N N . VAL A 1 89 ? -7.907 9.124 18.092 1.00 97.62 89 VAL A N 1
ATOM 634 C CA . VAL A 1 89 ? -8.783 10.128 17.486 1.00 97.62 89 VAL A CA 1
ATOM 635 C C . VAL A 1 89 ? -8.151 10.695 16.235 1.00 97.62 89 VAL A C 1
ATOM 637 O O . VAL A 1 89 ? -7.001 11.134 16.241 1.00 97.62 89 VAL A O 1
ATOM 640 N N . VAL A 1 90 ? -8.939 10.716 15.167 1.00 96.94 90 VAL A N 1
ATOM 641 C CA . VAL A 1 90 ? -8.577 11.299 13.877 1.00 96.94 90 VAL A CA 1
ATOM 642 C C . VAL A 1 90 ? -9.744 12.117 13.337 1.00 96.94 90 VAL A C 1
ATOM 644 O O . VAL A 1 90 ? -10.897 11.905 13.710 1.00 96.94 90 VAL A O 1
ATOM 647 N N . THR A 1 91 ? -9.456 13.070 12.456 1.00 95.75 91 THR A N 1
ATOM 648 C CA . THR A 1 91 ? -10.513 13.726 11.679 1.00 95.75 91 THR A CA 1
ATOM 649 C C . THR A 1 91 ? -11.108 12.736 10.680 1.00 95.75 91 THR A C 1
ATOM 651 O O . THR A 1 91 ? -10.422 11.808 10.245 1.00 95.75 91 THR A O 1
ATOM 654 N N . GLU A 1 92 ? -12.359 12.951 10.275 1.00 91.81 92 GLU A N 1
ATOM 655 C CA . GLU A 1 92 ? -12.995 12.157 9.212 1.00 91.81 92 GLU A CA 1
ATOM 656 C C . GLU A 1 92 ? -12.150 12.149 7.925 1.00 91.81 92 GLU A C 1
ATOM 658 O O . GLU A 1 92 ? -11.815 11.089 7.407 1.00 91.81 92 GLU A O 1
ATOM 663 N N . ALA A 1 93 ? -11.658 13.316 7.497 1.00 90.94 93 ALA A N 1
ATOM 664 C CA . ALA A 1 93 ? -10.807 13.430 6.310 1.00 90.94 93 ALA A CA 1
ATOM 665 C C . ALA A 1 93 ? -9.494 12.620 6.399 1.00 90.94 93 ALA A C 1
ATOM 667 O O . ALA A 1 93 ? -9.018 12.088 5.395 1.00 90.94 93 ALA A O 1
ATOM 668 N N . GLU A 1 94 ? -8.883 12.523 7.585 1.00 93.88 94 GLU A N 1
ATOM 669 C CA . GLU A 1 94 ? -7.681 11.701 7.778 1.00 93.88 94 GLU A CA 1
ATOM 670 C C . GLU A 1 94 ? -8.021 10.208 7.782 1.00 93.88 94 GLU A C 1
ATOM 672 O O . GLU A 1 94 ? -7.263 9.412 7.225 1.00 93.88 94 GLU A O 1
ATOM 677 N N . LEU A 1 95 ? -9.160 9.823 8.366 1.00 92.62 95 LEU A N 1
ATOM 678 C CA . LEU A 1 95 ? -9.645 8.448 8.304 1.00 92.62 95 LEU A CA 1
ATOM 679 C C . LEU A 1 95 ? -9.892 8.022 6.852 1.00 92.62 95 LEU A C 1
ATOM 681 O O . LEU A 1 95 ? -9.399 6.973 6.440 1.00 92.62 95 LEU A O 1
ATOM 685 N N . ASP A 1 96 ? -10.561 8.856 6.057 1.00 91.50 96 ASP A N 1
ATOM 686 C CA . ASP A 1 96 ? -10.807 8.595 4.637 1.00 91.50 96 ASP A CA 1
ATOM 687 C C . ASP A 1 96 ? -9.502 8.427 3.854 1.00 91.50 96 ASP A C 1
ATOM 689 O O . ASP A 1 96 ? -9.340 7.475 3.086 1.00 91.50 96 ASP A O 1
ATOM 693 N N . ARG A 1 97 ? -8.512 9.294 4.101 1.00 92.06 97 ARG A N 1
ATOM 694 C CA . ARG A 1 97 ? -7.178 9.187 3.490 1.00 92.06 97 ARG A CA 1
ATOM 695 C C . ARG A 1 97 ? -6.461 7.886 3.871 1.00 92.06 97 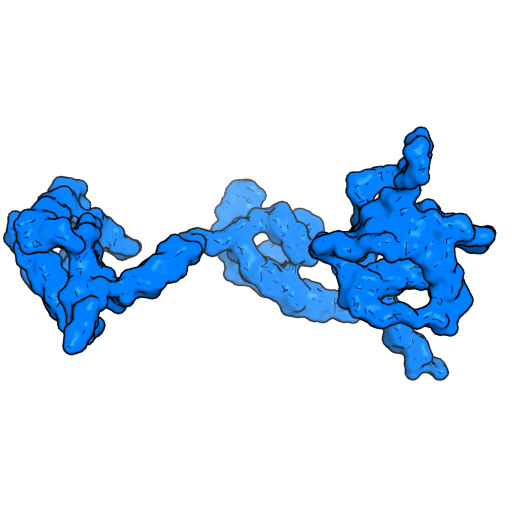ARG A C 1
ATOM 697 O O . ARG A 1 97 ? -5.696 7.351 3.064 1.00 92.06 97 ARG A O 1
ATOM 704 N N . ARG A 1 98 ? -6.646 7.381 5.095 1.00 89.50 98 ARG A N 1
ATOM 705 C CA . ARG A 1 98 ? -6.085 6.090 5.535 1.00 89.50 98 ARG A CA 1
ATOM 706 C C . ARG A 1 98 ? -6.820 4.914 4.904 1.00 89.50 98 ARG A C 1
ATOM 708 O O . ARG A 1 98 ? -6.159 4.016 4.402 1.00 89.50 98 ARG A O 1
ATOM 715 N N . ASN A 1 99 ? -8.147 4.959 4.852 1.00 85.81 99 ASN A N 1
ATOM 716 C CA . ASN A 1 99 ? -8.973 3.920 4.235 1.00 85.81 99 ASN A CA 1
ATOM 717 C C . ASN A 1 99 ? -8.753 3.815 2.718 1.00 85.81 99 ASN A C 1
ATOM 719 O O . ASN A 1 99 ? -8.855 2.730 2.153 1.00 85.81 99 ASN A O 1
ATOM 723 N N . ALA A 1 100 ? -8.417 4.926 2.056 1.00 86.38 100 ALA A N 1
AT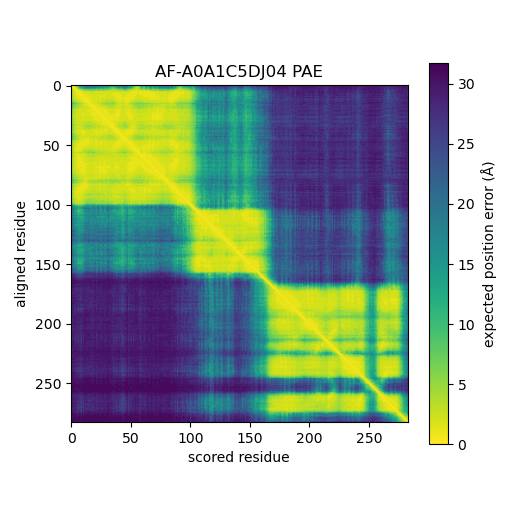OM 724 C CA . ALA A 1 100 ? -8.068 4.945 0.638 1.00 86.38 100 ALA A CA 1
ATOM 725 C C . ALA A 1 100 ? -6.673 4.361 0.335 1.00 86.38 100 ALA A C 1
ATOM 727 O O . ALA A 1 100 ? -6.365 4.095 -0.829 1.00 86.38 100 ALA A O 1
ATOM 728 N N . GLN A 1 101 ? -5.812 4.164 1.343 1.00 80.06 101 GLN A N 1
ATOM 729 C CA . GLN A 1 101 ? -4.526 3.493 1.146 1.00 80.06 101 GLN A CA 1
ATOM 730 C C . GLN A 1 101 ? -4.729 1.970 1.109 1.00 80.06 101 GLN A C 1
ATOM 732 O O . GLN A 1 101 ? -5.429 1.427 1.964 1.00 80.06 101 GLN A O 1
ATOM 737 N N . PRO A 1 102 ? -4.102 1.249 0.162 1.00 68.50 102 PRO A N 1
ATOM 738 C CA . PRO A 1 102 ? -4.150 -0.209 0.141 1.00 68.50 102 PRO A CA 1
ATOM 739 C C . PRO A 1 102 ? -3.658 -0.806 1.470 1.00 68.50 102 PRO A C 1
ATOM 741 O O . PRO A 1 102 ? -2.504 -0.616 1.850 1.00 68.50 102 PRO A O 1
ATOM 744 N N . LEU A 1 103 ? -4.531 -1.549 2.162 1.00 68.94 103 LEU A N 1
ATOM 745 C CA . LEU A 1 103 ? -4.240 -2.223 3.442 1.00 68.94 103 LEU A CA 1
ATOM 746 C C . LEU A 1 103 ? -3.107 -3.250 3.335 1.00 68.94 103 LEU A C 1
ATOM 748 O O . LEU A 1 103 ? -2.396 -3.509 4.304 1.00 68.94 103 LEU A O 1
ATOM 752 N N . VAL A 1 104 ? -2.949 -3.844 2.153 1.00 73.31 104 VAL A N 1
ATOM 753 C CA . VAL A 1 104 ? -1.879 -4.788 1.852 1.00 73.31 104 VAL A CA 1
ATOM 754 C C . VAL A 1 104 ? -0.894 -4.077 0.930 1.00 73.31 104 VAL A C 1
ATOM 756 O O . VAL A 1 104 ? -1.291 -3.675 -0.169 1.00 73.31 104 VAL A O 1
ATOM 759 N N . PRO A 1 105 ? 0.374 -3.908 1.348 1.00 79.88 105 PRO A N 1
ATOM 760 C CA . PRO A 1 105 ? 1.418 -3.427 0.460 1.00 79.88 105 PRO A CA 1
ATOM 761 C C . PRO A 1 105 ? 1.444 -4.264 -0.815 1.00 79.88 105 PRO A C 1
ATOM 763 O O . PRO A 1 105 ? 1.262 -5.479 -0.766 1.00 79.88 105 PRO A O 1
ATOM 766 N N . GLU A 1 106 ? 1.688 -3.629 -1.955 1.00 86.56 106 GLU A N 1
ATOM 767 C CA . GLU A 1 106 ? 1.793 -4.349 -3.219 1.00 86.56 106 GLU A CA 1
ATOM 768 C C . GLU A 1 106 ? 2.877 -5.432 -3.115 1.00 86.56 106 GLU A C 1
ATOM 770 O O . GLU A 1 106 ? 4.023 -5.162 -2.737 1.00 86.56 106 GLU A O 1
ATOM 775 N N . LEU A 1 107 ? 2.498 -6.668 -3.434 1.00 93.88 107 LEU A N 1
ATOM 776 C CA . LEU A 1 107 ? 3.385 -7.820 -3.400 1.00 93.88 107 LEU A CA 1
ATOM 777 C C . LEU A 1 107 ? 3.802 -8.202 -4.817 1.00 93.88 107 LEU A C 1
ATOM 779 O O . LEU A 1 107 ? 3.015 -8.117 -5.756 1.00 93.88 107 LEU A O 1
ATOM 783 N N . ALA A 1 108 ? 5.036 -8.666 -4.954 1.00 94.25 108 ALA A N 1
ATOM 784 C CA . ALA A 1 108 ? 5.573 -9.201 -6.194 1.00 94.25 108 ALA A CA 1
ATOM 785 C C . ALA A 1 108 ? 5.979 -10.660 -5.980 1.00 94.25 108 ALA A C 1
ATOM 787 O O . ALA A 1 108 ? 6.688 -10.977 -5.024 1.00 94.25 108 ALA A O 1
ATOM 788 N N . GLY A 1 109 ? 5.560 -11.555 -6.872 1.00 94.56 109 GLY A N 1
ATOM 789 C CA . GLY A 1 109 ? 6.146 -12.884 -6.972 1.00 94.56 109 GLY A CA 1
ATOM 790 C C . GLY A 1 109 ? 7.465 -12.842 -7.744 1.00 94.56 109 GLY A C 1
ATOM 791 O O . GLY A 1 109 ? 7.964 -11.791 -8.151 1.00 94.56 109 GLY A O 1
ATOM 792 N N . VAL A 1 110 ? 8.050 -14.014 -7.989 1.00 93.50 110 VAL A N 1
ATOM 793 C CA . VAL A 1 110 ? 9.316 -14.136 -8.737 1.00 93.50 110 VAL A CA 1
ATOM 794 C C . VAL A 1 110 ? 9.201 -13.593 -10.169 1.00 93.50 110 VAL A C 1
ATOM 796 O O . VAL A 1 110 ? 10.179 -13.071 -10.704 1.00 93.50 110 VAL A O 1
ATOM 799 N N . THR A 1 111 ? 8.031 -13.721 -10.802 1.00 92.56 111 THR A N 1
ATOM 800 C CA . THR A 1 111 ? 7.800 -13.237 -12.173 1.00 92.56 111 THR A CA 1
ATOM 801 C C . THR A 1 111 ? 7.812 -11.717 -12.214 1.00 92.56 111 THR A C 1
ATOM 803 O O . THR A 1 111 ? 8.591 -11.129 -12.958 1.00 92.56 111 THR A O 1
ATOM 806 N N . GLU A 1 112 ? 7.007 -11.099 -11.360 1.00 92.69 112 GLU A N 1
ATOM 807 C CA . GLU A 1 112 ? 6.830 -9.655 -11.265 1.00 92.69 112 GLU A CA 1
ATOM 808 C C . GLU A 1 112 ? 8.136 -8.995 -10.809 1.00 92.69 112 GLU A C 1
ATOM 810 O O . GLU A 1 112 ? 8.576 -8.003 -11.382 1.00 92.69 112 GLU A O 1
ATOM 815 N N . ALA A 1 113 ? 8.838 -9.601 -9.846 1.00 92.00 113 ALA A N 1
ATOM 816 C CA . ALA A 1 113 ? 10.146 -9.125 -9.415 1.00 92.00 113 ALA A CA 1
ATOM 817 C C . ALA A 1 113 ? 11.192 -9.178 -10.543 1.00 92.00 113 ALA A C 1
ATOM 819 O O . ALA A 1 113 ? 12.034 -8.286 -10.652 1.00 92.00 113 ALA A O 1
ATOM 820 N N . ALA A 1 114 ? 11.143 -10.196 -11.408 1.00 88.19 114 ALA A N 1
ATOM 821 C CA . ALA A 1 114 ? 12.059 -10.307 -12.542 1.00 88.19 114 ALA A CA 1
ATOM 822 C C . ALA A 1 114 ? 11.801 -9.214 -13.583 1.00 88.19 114 ALA A C 1
ATOM 824 O O . ALA A 1 114 ? 12.751 -8.657 -14.134 1.00 88.19 114 ALA A O 1
ATOM 825 N N . GLU A 1 115 ? 10.534 -8.872 -13.801 1.00 83.62 115 GLU A N 1
ATOM 826 C CA . GLU A 1 115 ? 10.129 -7.768 -14.667 1.00 83.62 115 GLU A CA 1
ATOM 827 C C . GLU A 1 115 ? 10.560 -6.414 -14.097 1.00 83.62 115 GLU A C 1
ATOM 829 O O . GLU A 1 115 ? 11.188 -5.642 -14.820 1.00 83.62 115 GLU A O 1
ATOM 834 N N . ILE A 1 116 ? 10.325 -6.167 -12.802 1.00 83.88 116 ILE A N 1
ATOM 835 C CA . ILE A 1 116 ? 10.726 -4.930 -12.110 1.00 83.88 116 ILE A CA 1
ATOM 836 C C . ILE A 1 116 ? 12.244 -4.715 -12.181 1.00 83.88 116 ILE A C 1
ATOM 838 O O . ILE A 1 116 ? 12.707 -3.608 -12.443 1.00 83.88 116 ILE A O 1
ATOM 842 N N . VAL A 1 117 ? 13.036 -5.764 -11.944 1.00 86.38 117 VAL A N 1
ATOM 843 C CA . VAL A 1 117 ? 14.508 -5.670 -11.949 1.00 86.38 117 VAL A CA 1
ATOM 844 C C . VAL A 1 117 ? 15.083 -5.738 -13.375 1.00 86.38 117 VAL A C 1
ATOM 846 O O . VAL A 1 117 ? 16.226 -5.342 -13.607 1.00 86.38 117 VAL A O 1
ATOM 849 N N . GLY A 1 118 ? 14.317 -6.235 -14.351 1.00 80.62 118 GLY A N 1
ATOM 850 C CA . GLY A 1 118 ? 14.770 -6.424 -15.731 1.00 80.62 118 GLY A CA 1
ATOM 851 C C . GLY A 1 118 ? 15.726 -7.612 -15.910 1.00 80.62 118 GLY A C 1
ATOM 852 O O . GLY A 1 118 ? 16.672 -7.543 -16.704 1.00 80.62 118 GLY A O 1
ATOM 853 N N . VAL A 1 119 ? 15.509 -8.700 -15.166 1.00 84.62 119 VAL A N 1
ATOM 854 C CA . VAL A 1 119 ? 16.320 -9.933 -15.197 1.00 84.62 119 VAL A CA 1
ATOM 855 C C . VAL A 1 119 ? 15.445 -11.169 -15.432 1.00 84.62 119 VAL A C 1
ATOM 857 O O . VAL A 1 119 ? 14.239 -11.076 -15.623 1.00 84.62 119 VAL A O 1
ATOM 860 N N . THR A 1 120 ? 16.047 -12.357 -15.471 1.00 85.62 120 THR A N 1
ATOM 861 C CA . THR A 1 120 ? 15.293 -13.618 -15.575 1.00 85.62 120 THR A CA 1
ATOM 862 C C . THR A 1 120 ? 14.759 -14.080 -14.215 1.00 85.62 120 THR A C 1
ATOM 864 O O . THR A 1 120 ? 15.350 -13.790 -13.173 1.00 85.62 120 THR A O 1
ATOM 867 N N . LYS A 1 121 ? 13.687 -14.887 -14.215 1.00 88.00 121 LYS A N 1
ATOM 868 C CA . LYS A 1 121 ? 13.130 -15.510 -12.996 1.00 88.00 121 LYS A CA 1
ATOM 869 C C . LYS A 1 121 ? 14.186 -16.291 -12.204 1.00 88.00 121 LYS A C 1
ATOM 871 O O . LYS A 1 121 ? 14.274 -16.151 -10.992 1.00 88.00 121 LYS A O 1
ATOM 876 N N . GLN A 1 122 ? 15.048 -17.043 -12.894 1.00 86.56 122 GLN A N 1
ATOM 877 C CA . GLN A 1 122 ? 16.133 -17.813 -12.273 1.00 86.56 122 GLN A CA 1
ATOM 878 C C . GLN A 1 122 ? 17.156 -16.914 -11.558 1.00 86.56 122 GLN A C 1
ATOM 880 O O . GLN A 1 122 ? 17.649 -17.261 -10.484 1.00 86.56 122 GLN A O 1
ATOM 885 N N . GLN A 1 123 ? 17.456 -15.741 -12.126 1.00 83.94 123 GLN A N 1
ATOM 886 C CA . GLN A 1 123 ? 18.324 -14.754 -11.484 1.00 83.94 123 GLN A CA 1
ATOM 887 C C . GLN A 1 123 ? 17.665 -14.160 -10.239 1.00 83.94 123 GLN A C 1
ATOM 889 O O . GLN A 1 123 ? 18.342 -14.048 -9.221 1.00 83.94 123 GLN A O 1
ATOM 894 N N . ILE A 1 124 ? 16.361 -13.860 -10.274 1.00 91.50 124 ILE A N 1
ATOM 895 C CA . ILE A 1 124 ? 15.627 -13.449 -9.069 1.00 91.50 124 ILE A CA 1
ATOM 896 C C . ILE A 1 124 ? 15.666 -14.534 -8.002 1.00 91.50 124 ILE A C 1
ATOM 898 O O . ILE A 1 124 ? 16.031 -14.228 -6.876 1.00 91.50 124 ILE A O 1
ATOM 902 N N . SER A 1 125 ? 15.387 -15.798 -8.328 1.00 87.25 125 SER A N 1
ATOM 903 C CA . SER A 1 125 ? 15.457 -16.890 -7.345 1.00 87.25 125 SER A CA 1
ATOM 904 C C . SER A 1 125 ? 16.853 -17.027 -6.722 1.00 87.25 125 SER A C 1
ATOM 906 O O . SER A 1 125 ? 16.982 -17.287 -5.526 1.00 87.25 125 SER A O 1
ATOM 908 N N . SER A 1 126 ? 17.916 -16.794 -7.500 1.00 86.88 126 SER A N 1
ATOM 909 C CA . SER A 1 126 ? 19.283 -16.761 -6.967 1.00 86.88 126 SER A CA 1
ATOM 910 C C . SER A 1 126 ? 19.567 -15.526 -6.103 1.00 86.88 126 SER A C 1
ATOM 912 O O . SER A 1 126 ? 20.378 -15.618 -5.179 1.00 86.88 126 SER A O 1
ATOM 914 N N . LEU A 1 127 ? 18.972 -14.373 -6.418 1.00 87.62 127 LEU A N 1
ATOM 915 C CA . LEU A 1 127 ? 19.141 -13.117 -5.681 1.00 87.62 127 LEU A CA 1
ATOM 916 C C . LEU A 1 127 ? 18.268 -13.055 -4.425 1.00 87.62 127 LEU A C 1
ATOM 918 O O . LEU A 1 127 ? 18.662 -12.406 -3.465 1.00 87.62 127 LEU A O 1
ATOM 922 N N . ALA A 1 128 ? 17.135 -13.756 -4.399 1.00 87.88 128 ALA A N 1
ATOM 923 C CA . ALA A 1 128 ? 16.188 -13.785 -3.285 1.00 87.88 128 ALA A CA 1
ATOM 924 C C . ALA A 1 128 ? 16.847 -14.225 -1.971 1.00 87.88 128 ALA A C 1
ATOM 926 O O . ALA A 1 128 ? 16.529 -13.725 -0.898 1.00 87.88 128 ALA A O 1
ATOM 927 N N . ASN A 1 129 ? 17.844 -15.106 -2.070 1.00 87.00 129 ASN A N 1
ATOM 928 C CA . ASN A 1 129 ? 18.620 -15.594 -0.933 1.00 87.00 129 ASN A CA 1
ATOM 929 C C . ASN A 1 129 ? 19.827 -14.710 -0.578 1.00 87.00 129 ASN A C 1
ATOM 931 O O . ASN A 1 129 ? 20.576 -15.026 0.348 1.00 87.00 129 ASN A O 1
ATOM 935 N N . ARG A 1 130 ? 20.050 -13.608 -1.301 1.00 86.25 130 ARG A N 1
ATOM 936 C CA . ARG A 1 130 ? 21.204 -12.719 -1.137 1.00 86.25 130 ARG A CA 1
ATOM 937 C C . ARG A 1 130 ? 20.757 -11.328 -0.713 1.00 86.25 130 ARG A C 1
ATOM 939 O O . ARG A 1 130 ? 19.718 -10.817 -1.124 1.00 86.25 130 ARG A O 1
ATOM 946 N N . MET A 1 131 ? 21.573 -10.693 0.119 1.00 85.69 131 MET A N 1
ATOM 947 C CA . MET A 1 131 ? 21.404 -9.269 0.387 1.00 85.69 131 MET A CA 1
ATOM 948 C C . MET A 1 131 ? 21.738 -8.467 -0.879 1.00 85.69 131 MET A C 1
ATOM 950 O O . MET A 1 131 ? 22.613 -8.892 -1.638 1.00 85.69 131 MET A O 1
ATOM 954 N N . PRO A 1 132 ? 21.090 -7.313 -1.101 1.00 87.38 132 PRO A N 1
ATOM 955 C CA . PRO A 1 132 ? 20.030 -6.718 -0.274 1.00 87.38 132 PRO A CA 1
ATOM 956 C C . PRO A 1 132 ? 18.601 -7.215 -0.561 1.00 87.38 132 PRO A C 1
ATOM 958 O O . PRO A 1 132 ? 17.740 -7.038 0.297 1.00 87.38 132 PRO A O 1
ATOM 961 N N . LEU A 1 133 ? 18.347 -7.887 -1.692 1.00 88.00 133 LEU A N 1
ATOM 962 C CA . LEU A 1 133 ? 16.992 -8.286 -2.109 1.00 88.00 133 LEU A CA 1
ATOM 963 C C . LEU A 1 133 ? 16.258 -9.151 -1.067 1.00 88.00 133 LEU A C 1
ATOM 965 O O . LEU A 1 133 ? 15.058 -8.980 -0.863 1.00 88.00 133 LEU A O 1
ATOM 969 N N . ARG A 1 134 ? 16.986 -10.009 -0.339 1.00 90.00 134 ARG A N 1
ATOM 970 C CA . ARG A 1 134 ? 16.441 -10.846 0.744 1.00 90.00 134 ARG A CA 1
ATOM 971 C C . ARG A 1 134 ? 15.658 -10.067 1.811 1.00 90.00 134 ARG A C 1
ATOM 973 O O . ARG A 1 134 ? 14.742 -10.623 2.401 1.00 90.00 134 ARG A O 1
ATOM 980 N N . ARG A 1 135 ? 15.989 -8.795 2.070 1.00 91.44 135 ARG A N 1
ATOM 981 C CA . ARG A 1 135 ? 15.289 -7.967 3.080 1.00 91.44 135 ARG A CA 1
ATOM 982 C C . ARG A 1 135 ? 13.834 -7.696 2.730 1.00 91.44 135 ARG A C 1
ATOM 984 O O . ARG A 1 135 ? 13.054 -7.358 3.609 1.00 91.44 135 ARG A O 1
ATOM 991 N N . HIS A 1 136 ? 13.501 -7.800 1.451 1.00 93.56 136 HIS A N 1
ATOM 992 C CA . HIS A 1 136 ? 12.175 -7.496 0.945 1.00 93.56 136 HIS A CA 1
ATOM 993 C C . HIS A 1 136 ? 11.318 -8.749 0.781 1.00 93.56 136 HIS A C 1
ATOM 995 O O . HIS A 1 136 ? 10.177 -8.617 0.357 1.00 93.56 136 HIS A O 1
ATOM 1001 N N . VAL A 1 137 ? 11.836 -9.939 1.114 1.00 93.50 137 VAL A N 1
ATOM 1002 C CA . VAL A 1 137 ? 11.051 -11.177 1.149 1.00 93.50 137 VAL A CA 1
ATOM 1003 C C . VAL A 1 137 ? 10.098 -11.115 2.340 1.00 93.50 137 VAL A C 1
ATOM 1005 O O . VAL A 1 137 ? 10.534 -11.028 3.485 1.00 93.50 137 VAL A O 1
ATOM 1008 N N . VAL A 1 138 ? 8.800 -11.166 2.056 1.00 93.19 138 VAL A N 1
ATOM 1009 C CA . VAL A 1 138 ? 7.728 -11.212 3.058 1.00 93.19 138 VAL A CA 1
ATOM 1010 C C . VAL A 1 138 ? 7.486 -12.650 3.495 1.00 93.19 138 VAL A C 1
ATOM 1012 O O . VAL A 1 138 ? 7.323 -12.922 4.681 1.00 93.19 138 VAL A O 1
ATOM 1015 N N . GLN A 1 139 ? 7.474 -13.581 2.537 1.00 93.19 139 GLN A N 1
ATOM 1016 C CA . GLN A 1 139 ? 7.178 -14.984 2.798 1.00 93.19 139 GLN A CA 1
ATOM 1017 C C . GLN A 1 139 ? 7.782 -15.900 1.731 1.00 93.19 139 GLN A C 1
ATOM 1019 O O . GLN A 1 139 ? 7.882 -15.530 0.562 1.00 93.19 139 GLN A O 1
ATOM 1024 N N . GLU A 1 140 ? 8.131 -17.118 2.138 1.00 92.12 140 GLU A N 1
ATOM 1025 C CA . GLU A 1 140 ? 8.488 -18.220 1.242 1.00 92.12 140 GLU A CA 1
ATOM 1026 C C . GLU A 1 140 ? 7.267 -19.123 1.039 1.00 92.12 140 GLU A C 1
ATOM 1028 O O . GLU A 1 140 ? 6.752 -19.706 1.996 1.00 92.12 140 GLU A O 1
ATOM 1033 N N . LEU A 1 141 ? 6.788 -19.230 -0.203 1.00 92.00 141 LEU A N 1
ATOM 1034 C CA . LEU A 1 141 ? 5.682 -20.110 -0.581 1.00 92.00 141 LEU A CA 1
ATOM 1035 C C . LEU A 1 141 ? 6.202 -21.316 -1.369 1.00 92.00 141 LEU A C 1
ATOM 1037 O O . LEU A 1 141 ? 7.307 -21.302 -1.906 1.00 92.00 141 LEU A O 1
ATOM 1041 N N . ALA A 1 142 ? 5.364 -22.343 -1.538 1.00 88.56 142 ALA A N 1
ATOM 1042 C CA . ALA A 1 142 ? 5.694 -23.492 -2.388 1.00 88.56 142 ALA A CA 1
ATOM 1043 C C . ALA A 1 142 ? 6.014 -23.091 -3.845 1.00 88.56 142 ALA A C 1
ATOM 1045 O O . ALA A 1 142 ? 6.803 -23.754 -4.513 1.00 88.56 142 ALA A O 1
ATOM 1046 N N . ALA A 1 143 ? 5.422 -21.992 -4.327 1.00 85.44 143 ALA A N 1
ATOM 1047 C CA . ALA A 1 143 ? 5.670 -21.433 -5.657 1.00 85.44 143 ALA A CA 1
ATOM 1048 C C . ALA A 1 143 ? 6.919 -20.526 -5.734 1.00 85.44 143 ALA A C 1
ATOM 1050 O O . ALA A 1 143 ? 7.295 -20.100 -6.827 1.00 85.44 143 ALA A O 1
ATOM 1051 N N . GLY A 1 144 ? 7.560 -20.231 -4.599 1.00 90.25 144 GLY A N 1
ATOM 1052 C CA . GLY A 1 144 ? 8.716 -19.344 -4.485 1.00 90.25 144 GLY A CA 1
ATOM 1053 C C . GLY A 1 144 ? 8.494 -18.159 -3.535 1.00 90.25 144 GLY A C 1
ATOM 1054 O O . GLY A 1 144 ? 7.415 -18.019 -2.951 1.00 90.25 144 GLY A O 1
ATOM 1055 N N . PRO A 1 145 ? 9.514 -17.301 -3.378 1.00 94.81 145 PRO A N 1
ATOM 1056 C CA . PRO A 1 145 ? 9.457 -16.139 -2.500 1.00 94.81 145 PRO A CA 1
ATOM 1057 C C . PRO A 1 145 ? 8.480 -15.079 -3.013 1.00 94.81 145 PRO A C 1
ATOM 1059 O O . PRO A 1 145 ? 8.381 -14.825 -4.218 1.00 94.81 145 PRO A O 1
ATOM 1062 N N . VAL A 1 146 ? 7.816 -14.421 -2.067 1.00 95.50 146 VAL A N 1
ATOM 1063 C CA . VAL A 1 146 ? 6.986 -13.235 -2.281 1.00 95.50 146 VAL A CA 1
ATOM 1064 C C . VAL A 1 146 ? 7.674 -12.036 -1.650 1.00 95.50 146 VAL A C 1
ATOM 1066 O O . VAL A 1 146 ? 8.121 -12.095 -0.503 1.00 95.50 146 VAL A O 1
ATOM 1069 N N . PHE A 1 147 ? 7.752 -10.944 -2.402 1.00 95.62 147 PHE A N 1
ATOM 1070 C CA . PHE A 1 147 ? 8.463 -9.732 -2.024 1.00 95.62 147 PHE A CA 1
ATOM 1071 C C . PHE A 1 147 ? 7.508 -8.555 -1.833 1.00 95.62 147 PHE A C 1
ATOM 1073 O O . PHE A 1 147 ? 6.465 -8.493 -2.480 1.00 95.62 147 PHE A O 1
ATOM 1080 N N . LEU A 1 148 ? 7.913 -7.564 -1.040 1.00 94.38 148 LEU A N 1
ATOM 1081 C CA . LEU A 1 148 ? 7.354 -6.214 -1.134 1.00 94.38 148 LEU A CA 1
ATOM 1082 C C . LEU A 1 148 ? 7.759 -5.612 -2.485 1.00 94.38 148 LEU A C 1
ATOM 1084 O O . LEU A 1 148 ? 8.953 -5.416 -2.728 1.00 94.38 148 LEU A O 1
ATOM 1088 N N . ALA A 1 149 ? 6.793 -5.292 -3.349 1.00 91.62 149 ALA A N 1
ATOM 1089 C CA . ALA A 1 149 ? 7.057 -4.775 -4.693 1.00 91.62 149 ALA A CA 1
ATOM 1090 C C . ALA A 1 149 ? 7.884 -3.480 -4.655 1.00 91.62 149 ALA A C 1
ATOM 1092 O O . ALA A 1 149 ? 8.838 -3.328 -5.419 1.00 91.62 149 ALA A O 1
ATOM 1093 N N . ASP A 1 150 ? 7.589 -2.585 -3.709 1.00 89.44 150 ASP A N 1
ATOM 1094 C CA . ASP A 1 150 ? 8.337 -1.339 -3.507 1.00 89.44 150 ASP A CA 1
ATOM 1095 C C . ASP A 1 150 ? 9.806 -1.577 -3.111 1.00 89.44 150 ASP A C 1
ATOM 1097 O O . ASP A 1 150 ? 10.731 -0.935 -3.616 1.00 89.44 150 ASP A O 1
ATOM 1101 N N . GLY A 1 151 ? 10.048 -2.599 -2.288 1.00 91.81 151 GLY A N 1
ATOM 1102 C CA . GLY A 1 151 ? 11.395 -3.039 -1.938 1.00 91.81 151 GLY A CA 1
ATOM 1103 C C . GLY A 1 151 ? 12.177 -3.558 -3.146 1.00 91.81 151 GLY A C 1
ATOM 1104 O O . GLY A 1 151 ? 13.352 -3.233 -3.319 1.00 91.81 151 GLY A O 1
ATOM 1105 N N . VAL A 1 152 ? 11.519 -4.309 -4.035 1.00 92.06 152 VAL A N 1
ATOM 1106 C CA . VAL A 1 152 ? 12.128 -4.776 -5.292 1.00 92.06 152 VAL A CA 1
ATOM 1107 C C . VAL A 1 152 ? 12.433 -3.608 -6.234 1.00 92.06 152 VAL A C 1
ATOM 1109 O O . VAL A 1 152 ? 13.509 -3.581 -6.835 1.00 92.06 152 VAL A O 1
ATOM 1112 N N . ARG A 1 153 ? 11.539 -2.615 -6.340 1.00 89.94 153 ARG A N 1
ATOM 1113 C CA . ARG A 1 153 ? 11.779 -1.389 -7.126 1.00 89.94 153 ARG A CA 1
ATOM 1114 C C . ARG A 1 153 ? 12.965 -0.600 -6.581 1.00 89.94 153 ARG A C 1
ATOM 1116 O O . ARG A 1 153 ? 13.838 -0.202 -7.349 1.00 89.94 153 ARG A O 1
ATOM 1123 N N . THR A 1 154 ? 13.039 -0.446 -5.260 1.00 87.75 154 THR A N 1
ATOM 1124 C CA . THR A 1 154 ? 14.173 0.199 -4.587 1.00 87.75 154 THR A CA 1
ATOM 1125 C C . THR A 1 154 ? 15.469 -0.548 -4.887 1.00 87.75 154 THR A C 1
ATOM 1127 O O . THR A 1 154 ? 16.430 0.066 -5.342 1.00 87.75 154 THR A O 1
ATOM 1130 N N . TYR A 1 155 ? 15.481 -1.877 -4.734 1.00 88.00 155 TYR A N 1
ATOM 1131 C CA . TYR A 1 155 ? 16.625 -2.725 -5.081 1.00 88.00 155 TYR A CA 1
ATOM 1132 C C . TYR A 1 155 ? 17.070 -2.552 -6.540 1.00 88.00 155 TYR A C 1
ATOM 1134 O O . TYR A 1 155 ? 18.269 -2.449 -6.818 1.00 88.00 155 TYR A O 1
ATOM 1142 N N . ALA A 1 156 ? 16.117 -2.515 -7.474 1.00 84.88 156 ALA A N 1
ATOM 1143 C CA . ALA A 1 156 ? 16.401 -2.293 -8.884 1.00 84.88 156 ALA A CA 1
ATOM 1144 C C . ALA A 1 156 ? 17.082 -0.930 -9.091 1.00 84.88 156 ALA A C 1
ATOM 1146 O O . A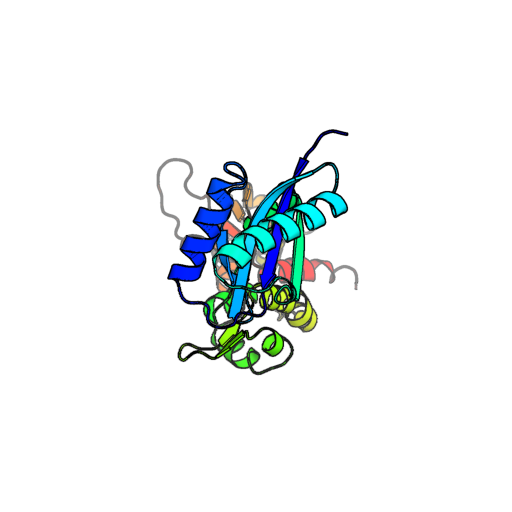LA A 1 156 ? 18.119 -0.855 -9.750 1.00 84.88 156 ALA A O 1
ATOM 1147 N N . ALA A 1 157 ? 16.535 0.124 -8.481 1.00 78.75 157 ALA A N 1
ATOM 1148 C CA . ALA A 1 157 ? 17.000 1.498 -8.623 1.00 78.75 157 ALA A CA 1
ATOM 1149 C C . ALA A 1 157 ? 18.388 1.749 -8.016 1.00 78.75 157 ALA A C 1
ATOM 1151 O O . ALA A 1 157 ? 19.187 2.458 -8.627 1.00 78.75 157 ALA A O 1
ATOM 1152 N N . THR A 1 158 ? 18.691 1.173 -6.851 1.00 76.44 158 THR A N 1
ATOM 1153 C CA . THR A 1 158 ? 19.928 1.459 -6.111 1.00 76.44 158 THR A CA 1
ATOM 1154 C C . THR A 1 158 ? 21.020 0.438 -6.391 1.00 76.44 158 THR A C 1
ATOM 1156 O O . THR A 1 158 ? 22.100 0.797 -6.831 1.00 76.44 158 THR A O 1
ATOM 1159 N N . GLU A 1 159 ? 20.753 -0.845 -6.194 1.00 68.06 159 GLU A N 1
ATOM 1160 C CA . GLU A 1 159 ? 21.794 -1.869 -6.062 1.00 68.06 159 GLU A CA 1
ATOM 1161 C C . GLU A 1 159 ? 22.024 -2.606 -7.381 1.00 68.06 159 GLU A C 1
ATOM 1163 O O . GLU A 1 159 ? 23.163 -2.772 -7.832 1.00 68.06 159 GLU A O 1
ATOM 1168 N N . HIS A 1 160 ? 20.941 -2.988 -8.064 1.00 61.81 160 HIS A N 1
ATOM 1169 C CA . HIS A 1 160 ? 21.056 -3.600 -9.385 1.00 61.81 160 HIS A CA 1
ATOM 1170 C C . HIS A 1 160 ? 21.605 -2.605 -10.415 1.00 61.81 160 HIS A C 1
ATOM 1172 O O . HIS A 1 160 ? 22.447 -2.967 -11.239 1.00 61.81 160 HIS A O 1
ATOM 1178 N N . ASN A 1 161 ? 21.171 -1.344 -10.352 1.00 56.41 161 ASN A N 1
ATOM 1179 C CA . ASN A 1 161 ? 21.630 -0.309 -11.271 1.00 56.41 161 ASN A CA 1
ATOM 1180 C C . ASN A 1 161 ? 23.012 0.259 -10.900 1.00 56.41 161 ASN A C 1
ATOM 1182 O O . ASN A 1 161 ? 23.800 0.472 -11.822 1.00 56.41 161 ASN A O 1
ATOM 1186 N N . ALA A 1 162 ? 23.378 0.397 -9.613 1.00 53.41 162 ALA A N 1
ATOM 1187 C CA . ALA A 1 162 ? 24.738 0.814 -9.231 1.00 53.41 162 ALA A CA 1
ATOM 1188 C C . ALA A 1 162 ? 25.806 -0.218 -9.616 1.00 53.41 162 ALA A C 1
ATOM 1190 O O . ALA A 1 162 ? 26.872 0.143 -10.114 1.00 53.41 162 ALA A O 1
ATOM 1191 N N . THR A 1 163 ? 25.509 -1.516 -9.484 1.00 49.09 163 THR A N 1
ATOM 1192 C CA . THR A 1 163 ? 26.446 -2.583 -9.888 1.00 49.09 163 THR A CA 1
ATOM 1193 C C . THR A 1 163 ? 26.640 -2.634 -11.414 1.00 49.09 163 THR A C 1
ATOM 1195 O O . THR A 1 163 ? 27.605 -3.209 -11.917 1.00 49.09 163 THR A O 1
ATOM 1198 N N . ARG A 1 164 ? 25.755 -1.993 -12.189 1.00 46.19 164 ARG A N 1
ATOM 1199 C CA . ARG A 1 164 ? 25.733 -2.020 -13.659 1.00 46.19 164 ARG A CA 1
ATOM 1200 C C . ARG A 1 164 ? 26.330 -0.769 -14.316 1.00 46.19 164 ARG A C 1
ATOM 1202 O O . ARG A 1 164 ? 26.121 -0.557 -15.505 1.00 46.19 164 ARG A O 1
ATOM 1209 N N . GLY A 1 165 ? 27.162 -0.031 -13.575 1.00 46.12 165 GLY A N 1
ATOM 1210 C CA . GLY A 1 165 ? 28.328 0.657 -14.151 1.00 46.12 165 GLY A CA 1
ATOM 1211 C C . GLY A 1 165 ? 29.419 -0.324 -14.629 1.00 46.12 165 GLY A C 1
ATOM 1212 O O . GLY A 1 165 ? 30.381 0.070 -15.285 1.00 46.12 165 GLY A O 1
ATOM 1213 N N . ALA A 1 166 ? 29.276 -1.624 -14.339 1.00 47.84 166 ALA A N 1
ATOM 1214 C CA . ALA A 1 166 ? 30.149 -2.674 -14.846 1.00 47.84 166 ALA A CA 1
ATOM 1215 C C . ALA A 1 166 ? 29.945 -2.898 -16.356 1.00 47.84 166 ALA A C 1
ATOM 1217 O O . ALA A 1 166 ? 28.948 -3.486 -16.771 1.00 47.84 166 ALA A O 1
ATOM 1218 N N . ARG A 1 167 ? 30.925 -2.425 -17.145 1.00 49.78 167 ARG A N 1
ATOM 1219 C CA . ARG A 1 167 ? 31.207 -2.736 -18.561 1.00 49.78 167 ARG A CA 1
ATOM 1220 C C . ARG A 1 167 ? 29.962 -3.033 -19.397 1.00 49.78 167 ARG A C 1
ATOM 1222 O O . ARG A 1 167 ? 29.544 -4.184 -19.527 1.00 49.78 167 ARG A O 1
ATOM 1229 N N . ILE A 1 168 ? 29.441 -1.997 -20.048 1.00 57.00 168 ILE A N 1
ATOM 1230 C CA . ILE A 1 168 ? 28.560 -2.168 -21.205 1.00 57.00 168 ILE A CA 1
ATOM 1231 C C . ILE A 1 168 ? 29.295 -3.088 -22.176 1.00 57.00 168 ILE A C 1
ATOM 1233 O O . ILE A 1 168 ? 30.348 -2.733 -22.700 1.00 57.00 168 ILE A O 1
ATOM 1237 N N . SER A 1 169 ? 28.801 -4.319 -22.309 1.00 60.31 169 SER A N 1
ATOM 1238 C CA . SER A 1 169 ? 29.403 -5.301 -23.202 1.00 60.31 169 SER A CA 1
ATOM 1239 C C . SER A 1 169 ? 29.340 -4.721 -24.605 1.00 60.31 169 SER A C 1
ATOM 1241 O O . SER A 1 169 ? 28.262 -4.312 -25.029 1.00 60.31 169 SER A O 1
ATOM 1243 N N . ASP A 1 170 ? 30.473 -4.632 -25.296 1.00 72.81 170 ASP A N 1
ATOM 1244 C CA . ASP A 1 170 ? 30.462 -4.179 -26.679 1.00 72.81 170 ASP A CA 1
ATOM 1245 C C . ASP A 1 170 ? 29.664 -5.195 -27.501 1.00 72.81 170 ASP A C 1
ATOM 1247 O O . ASP A 1 170 ? 30.056 -6.354 -27.632 1.00 72.81 170 ASP A O 1
ATOM 1251 N N . LEU A 1 171 ? 28.487 -4.780 -27.967 1.00 77.88 171 LEU A N 1
ATOM 1252 C CA . LEU A 1 171 ? 27.599 -5.615 -28.774 1.00 77.88 171 LEU A CA 1
ATOM 1253 C C . LEU A 1 171 ? 28.013 -5.603 -30.250 1.00 77.88 171 LEU A C 1
ATOM 1255 O O . LEU A 1 171 ? 27.325 -6.208 -31.063 1.00 77.88 171 LEU A O 1
ATOM 1259 N N . GLY A 1 172 ? 29.104 -4.910 -30.603 1.00 82.38 172 GLY A N 1
ATOM 1260 C CA . GLY A 1 172 ? 29.539 -4.773 -31.989 1.00 82.38 172 GLY A CA 1
ATOM 1261 C C . GLY A 1 172 ? 28.531 -4.000 -32.838 1.00 82.38 172 GLY A C 1
ATOM 1262 O O . GLY A 1 172 ? 28.403 -4.285 -34.026 1.00 82.38 172 GLY A O 1
ATOM 1263 N N . LEU A 1 173 ? 27.797 -3.055 -32.230 1.00 85.94 173 LEU A N 1
ATOM 1264 C CA . LEU A 1 173 ? 26.779 -2.285 -32.945 1.00 85.94 173 LEU A CA 1
ATOM 1265 C C . LEU A 1 173 ? 27.423 -1.481 -34.069 1.00 85.94 173 LEU A C 1
ATOM 1267 O O . LEU A 1 173 ? 28.388 -0.742 -33.834 1.00 85.94 173 LEU A O 1
ATOM 1271 N N . SER A 1 174 ? 26.842 -1.574 -35.262 1.00 89.12 174 SER A N 1
ATOM 1272 C CA . SER A 1 174 ? 27.256 -0.743 -36.387 1.00 89.12 174 SER A CA 1
ATOM 1273 C C . SER A 1 174 ? 27.012 0.749 -36.091 1.00 89.12 174 SER A C 1
ATOM 1275 O O . SER A 1 174 ? 26.186 1.094 -35.234 1.00 89.12 174 SER A O 1
ATOM 1277 N N . PRO A 1 175 ? 27.701 1.674 -36.785 1.00 89.31 175 PRO A N 1
ATOM 1278 C CA . PRO A 1 175 ? 27.436 3.105 -36.640 1.00 89.31 175 PRO A CA 1
ATOM 1279 C C . PRO A 1 175 ? 25.960 3.469 -36.860 1.00 89.31 175 PRO A C 1
ATOM 1281 O O . PRO A 1 175 ? 25.417 4.265 -36.097 1.00 89.31 175 PRO A O 1
ATOM 1284 N N . ALA A 1 176 ? 25.295 2.831 -37.831 1.00 88.25 176 ALA A N 1
ATOM 1285 C CA . ALA A 1 176 ? 23.876 3.039 -38.123 1.00 88.25 176 ALA A CA 1
ATOM 1286 C C . ALA A 1 176 ? 22.961 2.542 -36.988 1.00 88.25 176 ALA A C 1
ATOM 1288 O O . ALA A 1 176 ? 22.075 3.271 -36.548 1.00 88.25 176 ALA A O 1
ATOM 1289 N N . GLU A 1 177 ? 23.212 1.343 -36.446 1.00 90.88 177 GLU A N 1
ATOM 1290 C CA . GLU A 1 177 ? 22.472 0.813 -35.286 1.00 90.88 177 GLU A CA 1
ATOM 1291 C C . GLU A 1 177 ? 22.587 1.728 -34.071 1.00 90.88 177 GLU A C 1
ATOM 1293 O O . GLU A 1 177 ? 21.602 1.991 -33.379 1.00 90.88 177 GLU A O 1
ATOM 1298 N N . ARG A 1 178 ? 23.797 2.231 -33.814 1.00 90.88 178 ARG A N 1
ATOM 1299 C CA . ARG A 1 178 ? 24.054 3.137 -32.698 1.00 90.88 178 ARG A CA 1
ATOM 1300 C C . ARG A 1 178 ? 23.346 4.474 -32.894 1.00 90.88 178 ARG A C 1
ATOM 1302 O O . ARG A 1 178 ? 22.752 4.974 -31.943 1.00 90.88 178 ARG A O 1
ATOM 1309 N N . ALA A 1 179 ? 23.394 5.030 -34.100 1.00 90.62 179 ALA A N 1
ATOM 1310 C CA . ALA A 1 179 ? 22.736 6.286 -34.432 1.00 90.62 179 ALA A CA 1
ATOM 1311 C C . ALA A 1 179 ? 21.208 6.192 -34.292 1.00 90.62 179 ALA A C 1
ATOM 1313 O O . ALA A 1 179 ? 20.607 7.021 -33.613 1.00 90.62 179 ALA A O 1
ATOM 1314 N N . ILE A 1 180 ? 20.592 5.132 -34.827 1.00 91.81 180 ILE A N 1
ATOM 1315 C CA . ILE A 1 180 ? 19.147 4.882 -34.697 1.00 91.81 180 ILE A CA 1
ATOM 1316 C C . ILE A 1 180 ? 18.750 4.690 -33.228 1.00 91.81 180 ILE A C 1
ATOM 1318 O O . ILE A 1 180 ? 17.755 5.254 -32.773 1.00 91.81 180 ILE A O 1
ATOM 1322 N N . LEU A 1 181 ? 19.544 3.949 -32.448 1.00 93.25 181 LEU A N 1
ATOM 1323 C CA . LEU A 1 181 ? 19.281 3.760 -31.022 1.00 93.25 181 LEU A CA 1
ATOM 1324 C C . LEU A 1 181 ? 19.354 5.078 -30.233 1.00 93.25 181 LEU A C 1
ATOM 1326 O O . LEU A 1 181 ? 18.517 5.303 -29.357 1.00 93.25 181 LEU A O 1
ATOM 1330 N N . LYS A 1 182 ? 20.326 5.949 -30.540 1.00 92.81 182 LYS A N 1
ATOM 1331 C CA . LYS A 1 182 ? 20.439 7.276 -29.918 1.00 92.81 182 LYS A CA 1
ATOM 1332 C C . LYS A 1 182 ? 19.257 8.177 -30.276 1.00 92.81 182 LYS A C 1
ATOM 1334 O O . LYS A 1 182 ? 18.682 8.769 -29.367 1.00 92.81 182 LYS A O 1
ATOM 1339 N N . LEU A 1 183 ? 18.876 8.236 -31.554 1.00 92.38 183 LEU A N 1
ATOM 1340 C CA . LEU A 1 183 ? 17.726 9.012 -32.028 1.00 92.38 183 LEU A CA 1
ATOM 1341 C C . LEU A 1 183 ? 16.448 8.595 -31.289 1.00 92.38 183 LEU A C 1
ATOM 1343 O O . LEU A 1 183 ? 15.774 9.424 -30.682 1.00 92.38 183 LEU A O 1
ATOM 1347 N N . LEU A 1 184 ? 16.151 7.293 -31.269 1.00 92.44 184 LEU A N 1
ATOM 1348 C CA . LEU A 1 184 ? 14.983 6.751 -30.571 1.00 92.44 184 LEU A CA 1
ATOM 1349 C C . LEU A 1 184 ? 15.017 7.056 -29.071 1.00 92.44 184 LEU A C 1
ATOM 1351 O O . LEU A 1 184 ? 13.997 7.403 -28.481 1.00 92.44 184 LEU A O 1
ATOM 1355 N N . HIS A 1 185 ? 16.183 6.939 -28.436 1.00 92.06 185 HIS A N 1
ATOM 1356 C CA . HIS A 1 185 ? 16.325 7.274 -27.025 1.00 92.06 185 HIS A CA 1
ATOM 1357 C C . HIS A 1 185 ? 16.059 8.763 -26.758 1.00 92.06 185 HIS A C 1
ATOM 1359 O O . HIS A 1 185 ? 15.303 9.077 -25.837 1.00 92.06 185 HIS A O 1
ATOM 1365 N N . ALA A 1 186 ? 16.629 9.659 -27.569 1.00 89.62 186 ALA A N 1
ATOM 1366 C CA . ALA A 1 186 ? 16.433 11.097 -27.432 1.00 89.62 186 ALA A CA 1
ATOM 1367 C C . ALA A 1 186 ? 14.950 11.468 -27.580 1.00 89.62 186 ALA A C 1
ATOM 1369 O O . ALA A 1 186 ? 14.375 12.091 -26.686 1.00 89.62 186 ALA A O 1
ATOM 1370 N N . MET A 1 187 ? 14.303 10.975 -28.638 1.00 91.69 187 MET A N 1
ATOM 1371 C CA . MET A 1 187 ? 12.893 11.253 -28.919 1.00 91.69 187 MET A CA 1
ATOM 1372 C C . MET A 1 187 ? 11.954 10.703 -27.838 1.00 91.69 187 MET A C 1
ATOM 1374 O O . MET A 1 187 ? 11.036 11.400 -27.414 1.00 91.69 187 MET A O 1
ATOM 1378 N N . ALA A 1 188 ? 12.209 9.497 -27.316 1.00 87.50 188 ALA A N 1
ATOM 1379 C CA . ALA A 1 188 ? 11.394 8.903 -26.249 1.00 87.50 188 ALA A CA 1
ATOM 1380 C C . ALA A 1 188 ? 11.441 9.689 -24.927 1.00 87.50 188 ALA A C 1
ATOM 1382 O O . ALA A 1 188 ? 10.543 9.538 -24.100 1.00 87.50 188 ALA A O 1
ATOM 1383 N N . ASN A 1 189 ? 12.478 10.506 -24.720 1.00 85.50 189 ASN A N 1
ATOM 1384 C CA . ASN A 1 189 ? 12.693 11.277 -23.493 1.00 85.50 189 ASN A CA 1
ATOM 1385 C C . ASN A 1 189 ? 12.541 12.792 -23.704 1.00 85.50 189 ASN A C 1
ATOM 1387 O O . ASN A 1 189 ? 12.831 13.562 -22.791 1.00 85.50 189 ASN A O 1
ATOM 1391 N N . GLY A 1 190 ? 12.107 13.230 -24.893 1.00 84.75 190 GLY A N 1
ATOM 1392 C CA . GLY A 1 190 ? 11.996 14.652 -25.228 1.00 84.75 190 GLY A CA 1
ATOM 1393 C C . GLY A 1 190 ? 13.335 15.395 -25.188 1.00 84.75 190 GLY A C 1
ATOM 1394 O O . GLY A 1 190 ? 13.364 16.596 -24.924 1.00 84.75 190 GLY A O 1
ATOM 1395 N N . LEU A 1 191 ? 14.446 14.685 -25.399 1.00 85.75 191 LEU A N 1
ATOM 1396 C CA . LEU A 1 191 ? 15.778 15.275 -25.443 1.00 85.75 191 LEU A CA 1
ATOM 1397 C C . LEU A 1 191 ? 16.032 15.893 -26.825 1.00 85.75 191 LEU A C 1
ATOM 1399 O O . LEU A 1 191 ? 15.571 15.348 -27.831 1.00 85.75 191 LEU A O 1
ATOM 1403 N N . PRO A 1 192 ? 16.787 17.003 -26.900 1.00 85.44 192 PRO A N 1
ATOM 1404 C CA . PRO A 1 192 ? 17.177 17.578 -28.178 1.00 85.44 192 PRO A CA 1
ATOM 1405 C C . PRO A 1 192 ? 18.027 16.581 -28.976 1.00 85.44 192 PRO A C 1
ATOM 1407 O O . PRO A 1 192 ? 18.973 15.995 -28.450 1.00 85.44 192 PRO A O 1
ATOM 1410 N N . TRP A 1 193 ? 17.686 16.407 -30.253 1.00 86.88 193 TRP A N 1
ATOM 1411 C CA . TRP A 1 193 ? 18.450 15.615 -31.212 1.00 86.88 193 TRP A CA 1
ATOM 1412 C C . TRP A 1 193 ? 19.176 16.544 -32.184 1.00 86.88 193 TRP A C 1
ATOM 1414 O O . TRP A 1 193 ? 18.553 17.403 -32.808 1.00 86.88 193 TRP A O 1
ATOM 1424 N N . ALA A 1 194 ? 20.488 16.362 -32.309 1.00 86.00 194 ALA A N 1
ATOM 1425 C CA . ALA A 1 194 ? 21.315 16.997 -33.323 1.00 86.00 194 ALA A CA 1
ATOM 1426 C C . ALA A 1 194 ? 22.193 15.912 -33.945 1.00 86.00 194 ALA A C 1
ATOM 1428 O O . ALA A 1 194 ? 22.866 15.166 -33.233 1.00 86.00 194 ALA A O 1
ATOM 1429 N N . ALA A 1 195 ? 22.130 15.780 -35.266 1.00 86.62 195 ALA A N 1
ATOM 1430 C CA . ALA A 1 195 ? 22.980 14.849 -35.983 1.00 86.62 195 ALA A CA 1
ATOM 1431 C C . ALA A 1 195 ? 24.358 15.487 -36.184 1.00 86.62 195 ALA A C 1
ATOM 1433 O O . ALA A 1 195 ? 24.485 16.443 -36.942 1.00 86.62 195 ALA A O 1
ATOM 1434 N N . ASP A 1 196 ? 25.388 14.937 -35.542 1.00 87.81 196 ASP A N 1
ATOM 1435 C CA . ASP A 1 196 ? 26.755 15.473 -35.620 1.00 87.81 196 ASP A CA 1
ATOM 1436 C C . ASP A 1 196 ? 27.682 14.571 -36.449 1.00 87.81 196 ASP A C 1
ATOM 1438 O O . ASP A 1 196 ? 28.775 14.966 -36.859 1.00 87.81 196 ASP A O 1
ATOM 1442 N N . THR A 1 197 ? 27.240 13.347 -36.747 1.00 88.12 197 THR A N 1
ATOM 1443 C CA . THR A 1 197 ? 27.988 12.371 -37.549 1.00 88.12 197 THR A CA 1
ATOM 1444 C C . THR A 1 197 ? 27.230 11.965 -38.817 1.00 88.12 197 THR A C 1
ATOM 1446 O O . THR A 1 197 ? 26.000 12.056 -38.853 1.00 88.12 197 THR A O 1
ATOM 1449 N N . PRO A 1 198 ? 27.916 11.462 -39.864 1.00 87.62 198 PRO A N 1
ATOM 1450 C CA . PRO A 1 198 ? 27.245 10.964 -41.067 1.00 87.62 198 PRO A CA 1
ATOM 1451 C C . PRO A 1 198 ? 26.203 9.881 -40.763 1.00 87.62 198 PRO A C 1
ATOM 1453 O O . PRO A 1 198 ? 25.100 9.934 -41.288 1.00 87.62 198 PRO A O 1
ATOM 1456 N N . ALA A 1 199 ? 26.505 8.955 -39.845 1.00 86.31 199 ALA A N 1
ATOM 1457 C CA . ALA A 1 199 ? 25.568 7.906 -39.442 1.00 86.31 199 ALA A CA 1
ATOM 1458 C C . ALA A 1 199 ? 24.318 8.460 -38.734 1.00 86.31 199 ALA A C 1
ATOM 1460 O O . ALA A 1 199 ? 23.233 7.908 -38.894 1.00 86.31 199 ALA A O 1
ATOM 1461 N N . GLU A 1 200 ? 24.452 9.548 -37.971 1.00 89.50 200 GLU A N 1
ATOM 1462 C CA . GLU A 1 200 ? 23.322 10.223 -37.320 1.00 89.50 200 GLU A CA 1
ATOM 1463 C C . GLU A 1 200 ? 22.465 10.997 -38.324 1.00 89.50 200 GLU A C 1
ATOM 1465 O O . GLU A 1 200 ? 21.243 10.961 -38.211 1.00 89.50 200 GLU A O 1
ATOM 1470 N N . HIS A 1 201 ? 23.070 11.595 -39.355 1.00 87.38 201 HIS A N 1
ATOM 1471 C CA . HIS A 1 201 ? 22.322 12.196 -40.465 1.00 87.38 201 HIS A CA 1
ATOM 1472 C C . HIS A 1 201 ? 21.551 11.134 -41.251 1.00 87.38 201 HIS A C 1
ATOM 1474 O O . HIS A 1 201 ? 20.382 11.329 -41.575 1.00 87.38 201 HIS A O 1
ATOM 1480 N N . THR A 1 202 ? 22.175 9.986 -41.522 1.00 86.38 202 THR A N 1
ATOM 1481 C CA . THR A 1 202 ? 21.497 8.870 -42.186 1.00 86.38 202 THR A CA 1
ATOM 1482 C C . THR A 1 202 ? 20.377 8.295 -41.320 1.00 86.38 202 THR A C 1
ATOM 1484 O O . THR A 1 202 ? 19.319 7.975 -41.848 1.00 86.38 202 THR A O 1
ATOM 1487 N N . ALA A 1 203 ? 20.560 8.195 -39.999 1.00 86.31 203 ALA A N 1
ATOM 1488 C CA . ALA A 1 203 ? 19.507 7.753 -39.083 1.00 86.31 203 ALA A CA 1
ATOM 1489 C C . ALA A 1 203 ? 18.312 8.716 -39.068 1.00 86.31 203 ALA A C 1
ATOM 1491 O O . ALA A 1 203 ? 17.172 8.262 -39.136 1.00 86.31 203 ALA A O 1
ATOM 1492 N N . ASP A 1 204 ? 18.579 10.025 -39.031 1.00 87.44 204 ASP A N 1
ATOM 1493 C CA . ASP A 1 204 ? 17.551 11.063 -39.115 1.00 87.44 204 ASP A CA 1
ATOM 1494 C C . ASP A 1 204 ? 16.772 10.954 -40.433 1.00 87.44 204 ASP A C 1
ATOM 1496 O O . ASP A 1 204 ? 15.545 10.944 -40.436 1.00 87.44 204 ASP A O 1
ATOM 1500 N N . GLN A 1 205 ? 17.461 10.755 -41.559 1.00 85.94 205 GLN A N 1
ATOM 1501 C CA . GLN A 1 205 ? 16.827 10.573 -42.868 1.00 85.94 205 GLN A CA 1
ATOM 1502 C C . GLN A 1 205 ? 16.038 9.264 -42.981 1.00 85.94 205 GLN A C 1
ATOM 1504 O O . GLN A 1 205 ? 14.941 9.274 -43.535 1.00 85.94 205 GLN A O 1
ATOM 1509 N N . ALA A 1 206 ? 16.552 8.162 -42.434 1.00 84.75 206 ALA A N 1
ATOM 1510 C CA . ALA A 1 206 ? 15.956 6.832 -42.546 1.00 84.75 206 ALA A CA 1
ATOM 1511 C C . ALA A 1 206 ? 14.741 6.620 -41.631 1.00 84.75 206 ALA A C 1
ATOM 1513 O O . ALA A 1 206 ? 13.939 5.724 -41.886 1.00 84.75 206 ALA A O 1
ATOM 1514 N N . LEU A 1 207 ? 14.584 7.412 -40.565 1.00 85.81 207 LEU A N 1
ATOM 1515 C CA . LEU A 1 207 ? 13.548 7.184 -39.561 1.00 85.81 207 LEU A CA 1
ATOM 1516 C C . LEU A 1 207 ? 12.834 8.480 -39.175 1.00 85.81 207 LEU A C 1
ATOM 1518 O O . LEU A 1 207 ? 13.431 9.384 -38.601 1.00 85.81 207 LEU A O 1
ATOM 1522 N N . LEU A 1 208 ? 11.530 8.544 -39.433 1.00 86.00 208 LEU A N 1
ATOM 1523 C CA . LEU A 1 208 ? 10.674 9.616 -38.937 1.00 86.00 208 LEU A CA 1
ATOM 1524 C C . LEU A 1 208 ? 9.981 9.161 -37.648 1.00 86.00 208 LEU A C 1
ATOM 1526 O O . LEU A 1 208 ? 9.329 8.123 -37.631 1.00 86.00 208 LEU A O 1
ATOM 1530 N N . VAL A 1 209 ? 10.091 9.930 -36.567 1.00 84.19 209 VAL A N 1
ATOM 1531 C CA . VAL A 1 209 ? 9.277 9.707 -35.362 1.00 84.19 209 VAL A CA 1
ATOM 1532 C C . VAL A 1 209 ? 8.003 10.532 -35.494 1.00 84.19 209 VAL A C 1
ATOM 1534 O O . VAL A 1 209 ? 8.057 11.757 -35.436 1.00 84.19 209 VAL A O 1
ATOM 1537 N N . GLU A 1 210 ? 6.869 9.866 -35.702 1.00 83.00 210 GLU A N 1
ATOM 1538 C CA . GLU A 1 210 ? 5.580 10.532 -35.915 1.00 83.00 210 GLU A CA 1
ATOM 1539 C C . GLU A 1 210 ? 4.929 10.958 -34.601 1.00 83.00 210 GLU A C 1
ATOM 1541 O O . GLU A 1 210 ? 4.350 12.037 -34.501 1.00 83.00 210 GLU A O 1
ATOM 1546 N N . GLU A 1 211 ? 5.023 10.099 -33.584 1.00 81.69 211 GLU A N 1
ATOM 1547 C CA . GLU A 1 211 ? 4.325 10.297 -32.320 1.00 81.69 211 GLU A CA 1
ATOM 1548 C C . GLU A 1 211 ? 5.098 9.672 -31.155 1.00 81.69 211 GLU A C 1
ATOM 1550 O O . GLU A 1 211 ? 5.564 8.529 -31.223 1.00 81.69 211 GLU A O 1
ATOM 1555 N N . VAL A 1 212 ? 5.193 10.414 -30.049 1.00 83.56 212 VAL A N 1
ATOM 1556 C CA . VAL A 1 212 ? 5.620 9.876 -28.755 1.00 83.56 212 VAL A CA 1
ATOM 1557 C C . VAL A 1 212 ? 4.372 9.433 -28.002 1.00 83.56 212 VAL A C 1
ATOM 1559 O O . VAL A 1 212 ? 3.585 10.243 -27.521 1.00 83.56 212 VAL A O 1
ATOM 1562 N N . LEU A 1 213 ? 4.194 8.124 -27.904 1.00 74.50 213 LEU A N 1
ATOM 1563 C CA . LEU A 1 213 ? 3.135 7.493 -27.135 1.00 74.50 213 LEU A CA 1
ATOM 1564 C C . LEU A 1 213 ? 3.529 7.466 -25.646 1.00 74.50 213 LEU A C 1
ATOM 1566 O O . LEU A 1 213 ? 4.708 7.382 -25.290 1.00 74.50 213 LEU A O 1
ATOM 1570 N N . GLY A 1 214 ? 2.536 7.494 -24.754 1.00 69.75 214 GLY A N 1
ATOM 1571 C CA . GLY A 1 214 ? 2.769 7.408 -23.308 1.00 69.75 214 GLY A CA 1
ATOM 1572 C C . GLY A 1 214 ? 3.662 6.220 -22.912 1.00 69.75 214 GLY A C 1
ATOM 1573 O O . GLY A 1 214 ? 3.630 5.162 -23.550 1.00 69.75 214 GLY A O 1
ATOM 1574 N N . GLU A 1 215 ? 4.440 6.404 -21.838 1.00 72.50 215 GLU A N 1
ATOM 1575 C CA . GLU A 1 215 ? 5.397 5.419 -21.291 1.00 72.50 215 GLU A CA 1
ATOM 1576 C C . GLU A 1 215 ? 6.657 5.196 -22.159 1.00 72.50 215 GLU A C 1
ATOM 1578 O O . GLU A 1 215 ? 7.215 4.100 -22.186 1.00 72.50 215 GLU A O 1
ATOM 1583 N N . GLY A 1 216 ? 7.121 6.223 -22.884 1.00 72.88 216 GLY A N 1
ATOM 1584 C CA . GLY A 1 216 ? 8.368 6.157 -23.669 1.00 72.88 216 GLY A CA 1
ATOM 1585 C C . GLY A 1 216 ? 8.269 5.276 -24.919 1.00 72.88 216 GLY A C 1
ATOM 1586 O O . GLY A 1 216 ? 9.274 4.765 -25.424 1.00 72.88 216 GLY A O 1
ATOM 1587 N N . ARG A 1 217 ? 7.044 5.060 -25.405 1.00 83.00 217 ARG A N 1
ATOM 1588 C CA . ARG A 1 217 ? 6.754 4.339 -26.643 1.00 83.00 217 ARG A CA 1
ATOM 1589 C C . ARG A 1 217 ? 6.809 5.314 -27.813 1.00 83.00 217 ARG A C 1
ATOM 1591 O O . ARG A 1 217 ? 6.350 6.439 -27.701 1.00 83.00 217 ARG A O 1
ATOM 1598 N N . LEU A 1 218 ? 7.338 4.881 -28.947 1.00 86.44 218 LEU A N 1
ATOM 1599 C CA . LEU A 1 218 ? 7.452 5.711 -30.142 1.00 86.44 218 LEU A CA 1
ATOM 1600 C C . LEU A 1 218 ? 6.741 5.042 -31.305 1.00 86.44 218 LEU A C 1
ATOM 1602 O O . LEU A 1 218 ? 6.959 3.855 -31.553 1.00 86.44 218 LEU A O 1
ATOM 1606 N N . ARG A 1 219 ? 5.922 5.810 -32.020 1.00 85.12 219 ARG A N 1
ATOM 1607 C CA . ARG A 1 219 ? 5.444 5.455 -33.351 1.00 85.12 219 ARG A CA 1
ATOM 1608 C C . ARG A 1 219 ? 6.435 6.010 -34.361 1.00 85.12 219 ARG A C 1
ATOM 1610 O O . ARG A 1 219 ? 6.659 7.220 -34.407 1.00 85.12 219 ARG A O 1
ATOM 1617 N N . VAL A 1 220 ? 7.065 5.121 -35.116 1.00 87.06 220 VAL A N 1
ATOM 1618 C CA . VAL A 1 220 ? 8.101 5.492 -36.076 1.00 87.06 220 VAL A CA 1
ATOM 1619 C C . VAL A 1 220 ? 7.761 4.991 -37.463 1.00 87.06 220 VAL A C 1
ATOM 1621 O O . VAL A 1 220 ? 7.284 3.870 -37.624 1.00 87.06 220 VAL A O 1
ATOM 1624 N N . HIS A 1 221 ? 8.049 5.824 -38.449 1.00 83.56 221 HIS A N 1
ATOM 1625 C CA . HIS A 1 221 ? 7.832 5.562 -39.853 1.00 83.56 221 HIS A CA 1
ATOM 1626 C C . HIS A 1 221 ? 9.191 5.418 -40.566 1.00 83.56 221 HIS A C 1
ATOM 1628 O O . HIS A 1 221 ? 9.966 6.382 -40.630 1.00 83.56 221 HIS A O 1
ATOM 1634 N N . PRO A 1 222 ? 9.520 4.221 -41.079 1.00 81.81 222 PRO A N 1
ATOM 1635 C CA . PRO A 1 222 ? 10.669 3.991 -41.944 1.00 81.81 222 PRO A CA 1
ATOM 1636 C C . PRO A 1 222 ? 10.588 4.849 -43.206 1.00 81.81 222 PRO A C 1
ATOM 1638 O O . PRO A 1 222 ? 9.573 4.844 -43.899 1.00 81.81 222 PRO A O 1
ATOM 1641 N N . ARG A 1 223 ? 11.670 5.548 -43.542 1.00 81.19 223 ARG A N 1
ATOM 1642 C CA . ARG A 1 223 ? 11.830 6.244 -44.821 1.00 81.19 223 ARG A CA 1
ATOM 1643 C C . ARG A 1 223 ? 12.892 5.529 -45.658 1.00 81.19 223 ARG A C 1
ATOM 1645 O O . ARG A 1 223 ? 13.882 5.063 -45.094 1.00 81.19 223 ARG A O 1
ATOM 1652 N N . PRO A 1 224 ? 12.714 5.433 -46.986 1.00 71.81 224 PRO A N 1
ATOM 1653 C CA . PRO A 1 224 ? 13.735 4.859 -47.850 1.00 71.81 224 PRO A CA 1
ATOM 1654 C C . PRO A 1 224 ? 15.004 5.715 -47.772 1.00 71.81 224 PRO A C 1
ATOM 1656 O O . PRO A 1 224 ? 14.972 6.911 -48.058 1.00 71.81 224 PRO A O 1
ATOM 1659 N N . ALA A 1 225 ? 16.108 5.093 -47.365 1.00 72.31 225 ALA A N 1
ATOM 1660 C CA . ALA A 1 225 ? 17.440 5.677 -47.364 1.00 72.31 225 ALA A CA 1
ATOM 1661 C C . ALA A 1 225 ? 18.371 4.724 -48.119 1.00 72.31 225 ALA A C 1
ATOM 1663 O O . ALA A 1 225 ? 18.406 3.534 -47.809 1.00 72.31 225 ALA A O 1
ATOM 1664 N N . ASP A 1 226 ? 19.110 5.244 -49.101 1.00 67.75 226 ASP A N 1
ATOM 1665 C CA . ASP A 1 226 ? 19.870 4.430 -50.063 1.00 67.75 226 ASP A CA 1
ATOM 1666 C C . ASP A 1 226 ? 20.946 3.540 -49.405 1.00 67.75 226 ASP A C 1
ATOM 1668 O O . ASP A 1 226 ? 21.303 2.496 -49.947 1.00 67.75 226 ASP A O 1
ATOM 1672 N N . ASP A 1 227 ? 21.409 3.914 -48.207 1.00 71.06 227 ASP A N 1
ATOM 1673 C CA . ASP A 1 227 ? 22.565 3.304 -47.541 1.00 71.06 227 ASP A CA 1
ATOM 1674 C C . ASP A 1 227 ? 22.233 2.507 -46.262 1.00 71.06 227 ASP A C 1
ATOM 1676 O O . ASP A 1 227 ? 23.143 1.971 -45.621 1.00 71.06 227 ASP A O 1
ATOM 1680 N N . VAL A 1 228 ? 20.960 2.421 -45.841 1.00 78.81 228 VAL A N 1
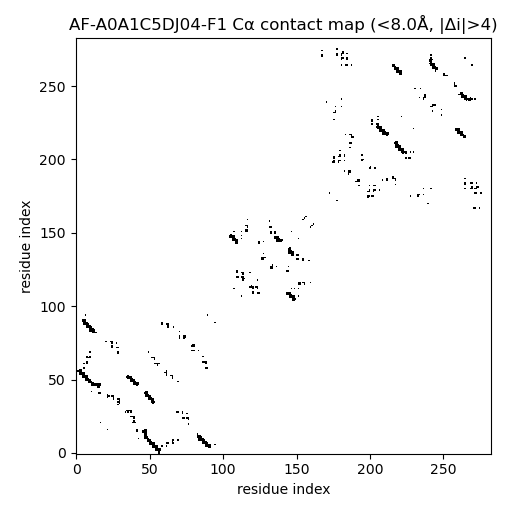ATOM 1681 C CA . VAL A 1 228 ? 20.582 1.747 -44.581 1.00 78.81 228 VAL A CA 1
ATOM 1682 C C . VAL A 1 228 ? 19.358 0.855 -44.742 1.00 78.81 228 VAL A C 1
ATOM 1684 O O . VAL A 1 228 ? 18.238 1.316 -44.940 1.00 78.81 228 VAL A O 1
ATOM 1687 N N . ASP A 1 229 ? 19.573 -0.442 -44.522 1.00 85.00 229 ASP A N 1
ATOM 1688 C CA . ASP A 1 229 ? 18.506 -1.419 -44.323 1.00 85.00 229 ASP A CA 1
ATOM 1689 C C . ASP A 1 229 ? 17.943 -1.295 -42.893 1.00 85.00 229 ASP A C 1
ATOM 1691 O O . ASP A 1 229 ? 18.440 -1.896 -41.932 1.00 85.00 229 ASP A O 1
ATOM 1695 N N . LEU A 1 230 ? 16.924 -0.447 -42.742 1.00 82.56 230 LEU A N 1
ATOM 1696 C CA . LEU A 1 230 ? 16.309 -0.148 -41.450 1.00 82.56 230 LEU A CA 1
ATOM 1697 C C . LEU A 1 230 ? 15.589 -1.364 -40.840 1.00 82.56 230 LEU A C 1
ATOM 1699 O O . LEU A 1 230 ? 15.556 -1.495 -39.615 1.00 82.56 230 LEU A O 1
ATOM 1703 N N . GLU A 1 231 ? 15.062 -2.270 -41.667 1.00 82.88 231 GLU A N 1
ATOM 1704 C CA . GLU A 1 231 ? 14.484 -3.544 -41.222 1.00 82.88 231 GLU A CA 1
ATOM 1705 C C . GLU A 1 231 ? 15.534 -4.375 -40.487 1.00 82.88 231 GLU A C 1
ATOM 1707 O O . GLU A 1 231 ? 15.346 -4.751 -39.324 1.00 82.88 231 GLU A O 1
ATOM 1712 N N . ALA A 1 232 ? 16.682 -4.591 -41.131 1.00 84.81 232 ALA A N 1
ATOM 1713 C CA . ALA A 1 232 ? 17.779 -5.353 -40.551 1.00 84.81 232 ALA A CA 1
ATOM 1714 C C . ALA A 1 232 ? 18.349 -4.687 -39.287 1.00 84.81 232 ALA A C 1
ATOM 1716 O O . ALA A 1 232 ? 18.708 -5.376 -38.325 1.00 84.81 232 ALA A O 1
ATOM 1717 N N . VAL A 1 233 ? 18.421 -3.350 -39.256 1.00 88.94 233 VAL A N 1
ATOM 1718 C CA . VAL A 1 233 ? 18.881 -2.604 -38.075 1.00 88.94 233 VAL A CA 1
ATOM 1719 C C . VAL A 1 233 ? 17.912 -2.764 -36.905 1.00 88.94 233 VAL A C 1
ATOM 1721 O O . VAL A 1 233 ? 18.333 -3.149 -35.811 1.00 88.94 233 VAL A O 1
ATOM 1724 N N . LEU A 1 234 ? 16.617 -2.509 -37.110 1.00 88.06 234 LEU A N 1
ATOM 1725 C CA . LEU A 1 234 ? 15.612 -2.656 -36.056 1.00 88.06 234 LEU A CA 1
ATOM 1726 C C . LEU A 1 234 ? 15.535 -4.109 -35.572 1.00 88.06 234 LEU A C 1
ATOM 1728 O O . LEU A 1 234 ? 15.476 -4.340 -34.362 1.00 88.06 234 LEU A O 1
ATOM 1732 N N . GLY A 1 235 ? 15.630 -5.079 -36.486 1.00 85.38 235 GLY A N 1
ATOM 1733 C CA . GLY A 1 235 ? 15.712 -6.503 -36.169 1.00 85.38 235 GLY A CA 1
ATOM 1734 C C . GLY A 1 235 ? 16.874 -6.830 -35.229 1.00 85.38 235 GLY A C 1
ATOM 1735 O O . GLY A 1 235 ? 16.658 -7.438 -34.178 1.00 85.38 235 GLY A O 1
ATOM 1736 N N . ARG A 1 236 ? 18.087 -6.348 -35.530 1.00 88.25 236 ARG A N 1
ATOM 1737 C CA . ARG A 1 236 ? 19.263 -6.544 -34.662 1.00 88.25 236 ARG A CA 1
ATOM 1738 C C . ARG A 1 236 ? 19.135 -5.853 -33.307 1.00 88.25 236 ARG A C 1
ATOM 1740 O O . ARG A 1 236 ? 19.501 -6.422 -32.276 1.00 88.25 236 ARG A O 1
ATOM 1747 N N . LEU A 1 237 ? 18.576 -4.644 -33.263 1.00 90.25 237 LEU A N 1
ATOM 1748 C CA . LEU A 1 237 ? 18.338 -3.943 -31.998 1.00 90.25 237 LEU A CA 1
ATOM 1749 C C . LEU A 1 237 ? 17.317 -4.684 -31.114 1.00 90.25 237 LEU A C 1
ATOM 1751 O O . LEU A 1 237 ? 17.479 -4.728 -29.889 1.00 90.25 237 LEU A O 1
ATOM 1755 N N . VAL A 1 238 ? 16.298 -5.308 -31.711 1.00 88.50 238 VAL A N 1
ATOM 1756 C CA . VAL A 1 238 ? 15.339 -6.176 -31.007 1.00 88.50 238 VAL A CA 1
ATOM 1757 C C . VAL A 1 238 ? 16.000 -7.478 -30.547 1.00 88.50 238 VAL A C 1
ATOM 1759 O O . VAL A 1 238 ? 15.822 -7.867 -29.390 1.00 88.50 238 VAL A O 1
ATOM 1762 N N . GLU A 1 239 ? 16.815 -8.119 -31.388 1.00 85.38 239 GLU A N 1
ATOM 1763 C CA . GLU A 1 239 ? 17.566 -9.337 -31.045 1.00 85.38 239 GLU A CA 1
ATOM 1764 C C . GLU A 1 239 ? 18.465 -9.114 -29.819 1.00 85.38 239 GLU A C 1
ATOM 1766 O O . GLU A 1 239 ? 18.463 -9.893 -28.860 1.00 85.38 239 GLU A O 1
ATOM 1771 N N . HIS A 1 240 ? 19.157 -7.974 -29.779 1.00 83.38 240 HIS A N 1
ATOM 1772 C CA . HIS A 1 240 ? 19.966 -7.566 -28.633 1.00 83.38 240 HIS A CA 1
ATOM 1773 C C . HIS A 1 240 ? 19.158 -7.054 -27.432 1.00 83.38 240 HIS A C 1
ATOM 1775 O O . HIS A 1 240 ? 19.751 -6.718 -26.394 1.00 83.38 240 HIS A O 1
ATOM 1781 N N . ARG A 1 241 ? 17.823 -7.039 -27.529 1.00 86.00 241 ARG A N 1
ATOM 1782 C CA . ARG A 1 241 ? 16.874 -6.554 -26.514 1.00 86.00 241 ARG A CA 1
ATOM 1783 C C . ARG A 1 241 ? 17.080 -5.082 -26.149 1.00 86.00 241 ARG A C 1
ATOM 1785 O O . ARG A 1 241 ? 16.831 -4.682 -25.010 1.00 86.00 241 ARG A O 1
ATOM 1792 N N . LEU A 1 242 ? 17.582 -4.287 -27.088 1.00 87.00 242 LEU A N 1
ATOM 1793 C CA . LEU A 1 242 ? 17.739 -2.835 -26.954 1.00 87.00 242 LEU A CA 1
ATOM 1794 C C . LEU A 1 242 ? 16.423 -2.116 -27.269 1.00 87.00 242 LEU A C 1
ATOM 1796 O O . LEU A 1 242 ? 16.134 -1.079 -26.676 1.00 87.00 242 LEU A O 1
ATOM 1800 N N . LEU A 1 243 ? 15.596 -2.728 -28.119 1.00 89.44 243 LEU A N 1
ATOM 1801 C CA . LEU A 1 243 ? 14.230 -2.313 -28.416 1.00 89.44 243 LEU A CA 1
ATOM 1802 C C . LEU A 1 243 ? 13.237 -3.442 -28.101 1.00 89.44 243 LEU A C 1
ATOM 1804 O O . LEU A 1 243 ? 13.585 -4.624 -28.119 1.00 89.44 243 LEU A O 1
ATOM 1808 N N . LYS A 1 244 ? 11.983 -3.072 -27.838 1.00 87.00 244 LYS A N 1
ATOM 1809 C CA . LYS A 1 244 ? 10.813 -3.959 -27.895 1.00 87.00 244 LYS A CA 1
ATOM 1810 C C . LYS A 1 244 ? 9.874 -3.469 -28.996 1.00 87.00 244 LYS A C 1
ATOM 1812 O O . LYS A 1 244 ? 9.650 -2.267 -29.107 1.00 87.00 244 LYS A O 1
ATOM 1817 N N . THR A 1 245 ? 9.297 -4.393 -29.756 1.00 82.12 245 THR A N 1
ATOM 1818 C CA . THR A 1 245 ? 8.253 -4.121 -30.758 1.00 82.12 245 THR A CA 1
ATOM 1819 C C . THR A 1 245 ? 6.998 -4.923 -30.426 1.00 82.12 245 THR A C 1
ATOM 1821 O O . THR A 1 245 ? 7.074 -5.982 -29.802 1.00 82.12 245 THR A O 1
ATOM 1824 N N . ARG A 1 246 ? 5.815 -4.425 -30.810 1.00 64.81 246 ARG A N 1
ATOM 1825 C CA . ARG A 1 246 ? 4.531 -5.082 -30.486 1.00 64.81 246 ARG A CA 1
ATOM 1826 C C . ARG A 1 246 ? 4.109 -6.193 -31.467 1.00 64.81 246 ARG A C 1
ATOM 1828 O O . ARG A 1 246 ? 3.110 -6.858 -31.210 1.00 64.81 246 ARG A O 1
ATOM 1835 N N . ARG A 1 247 ? 4.853 -6.421 -32.555 1.00 53.72 247 ARG A N 1
ATOM 1836 C CA . ARG A 1 247 ? 4.677 -7.517 -33.531 1.00 53.72 247 ARG A CA 1
ATOM 1837 C C . ARG A 1 247 ? 6.045 -7.948 -34.089 1.00 53.72 247 ARG A C 1
ATOM 1839 O O . ARG A 1 247 ? 6.970 -7.127 -34.055 1.00 53.72 247 ARG A O 1
ATOM 1846 N N . PRO A 1 248 ? 6.207 -9.197 -34.577 1.00 44.41 248 PRO A N 1
ATOM 1847 C CA . PRO A 1 248 ? 7.378 -9.541 -35.374 1.00 44.41 248 PRO A CA 1
ATOM 1848 C C . PRO A 1 248 ? 7.400 -8.617 -36.591 1.00 44.41 248 PRO A C 1
ATOM 1850 O O . PRO A 1 248 ? 6.368 -8.419 -37.230 1.00 44.41 248 PRO A O 1
ATOM 1853 N N . TYR A 1 249 ? 8.555 -8.017 -36.854 1.00 43.94 249 TYR A N 1
ATOM 1854 C CA . TYR A 1 249 ? 8.775 -7.215 -38.046 1.00 43.94 249 TYR A CA 1
ATOM 1855 C C . TYR A 1 249 ? 8.440 -8.087 -39.268 1.00 43.94 249 TYR A C 1
ATOM 1857 O O . TYR A 1 249 ? 9.100 -9.094 -39.519 1.00 43.94 249 TYR A O 1
ATOM 1865 N N . ARG A 1 250 ? 7.349 -7.767 -39.959 1.00 42.78 250 ARG A N 1
ATOM 1866 C CA . ARG A 1 250 ? 7.008 -8.315 -41.268 1.00 42.78 250 ARG A CA 1
ATOM 1867 C C . ARG A 1 250 ? 6.219 -7.228 -41.977 1.00 42.78 250 ARG A C 1
ATOM 1869 O O . ARG A 1 250 ? 5.151 -6.861 -41.496 1.00 42.78 250 ARG A O 1
ATOM 1876 N N . ALA A 1 251 ? 6.782 -6.697 -43.056 1.00 43.34 251 ALA A N 1
ATOM 1877 C CA . ALA A 1 251 ? 6.079 -5.808 -43.966 1.00 43.34 251 ALA A CA 1
ATOM 1878 C C . ALA A 1 251 ? 4.909 -6.591 -44.584 1.00 43.34 251 ALA A C 1
ATOM 1880 O O . ALA A 1 251 ? 5.096 -7.373 -45.516 1.00 43.34 251 ALA A O 1
ATOM 1881 N N . GLU A 1 252 ? 3.721 -6.472 -44.000 1.00 36.88 252 GLU A N 1
ATOM 1882 C CA . GLU A 1 252 ? 2.484 -6.758 -44.721 1.00 36.88 252 GLU A CA 1
ATOM 1883 C C . GLU A 1 252 ? 2.023 -5.465 -45.390 1.00 36.88 252 GLU A C 1
ATOM 1885 O O . GLU A 1 252 ? 2.471 -4.385 -45.024 1.00 36.88 252 GLU A O 1
ATOM 1890 N N . GLN A 1 253 ? 1.269 -5.632 -46.470 1.00 43.78 253 GLN A N 1
ATOM 1891 C CA . GLN A 1 253 ? 0.957 -4.620 -47.467 1.00 43.78 253 GLN A CA 1
ATOM 1892 C C . GLN A 1 253 ? -0.569 -4.461 -47.503 1.00 43.78 253 GLN A C 1
ATOM 1894 O O . GLN A 1 253 ? -1.280 -5.346 -47.978 1.00 43.78 253 GLN A O 1
ATOM 1899 N N . LEU A 1 254 ? -1.060 -3.348 -46.976 1.00 36.78 254 LEU A N 1
ATOM 1900 C CA . LEU A 1 254 ? -2.449 -2.943 -46.816 1.00 36.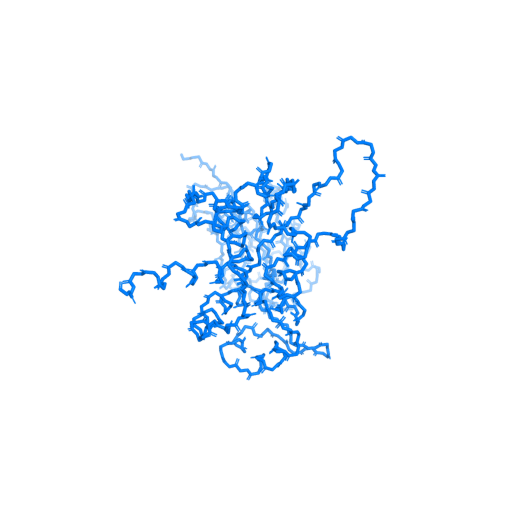78 254 LEU A CA 1
ATOM 1901 C C . LEU A 1 254 ? -2.521 -1.424 -47.004 1.00 36.78 254 LEU A C 1
ATOM 1903 O O . LEU A 1 254 ? -2.193 -0.627 -46.132 1.00 36.78 254 LEU A O 1
ATOM 1907 N N . ASP A 1 255 ? -2.933 -1.054 -48.212 1.00 43.22 255 ASP A N 1
ATOM 1908 C CA . ASP A 1 255 ? -3.508 0.220 -48.641 1.00 43.22 255 ASP A CA 1
ATOM 1909 C C . ASP A 1 255 ? -3.388 1.415 -47.669 1.00 43.22 255 ASP A C 1
ATOM 1911 O O . ASP A 1 255 ? -4.298 1.736 -46.905 1.00 43.22 255 ASP A O 1
ATOM 1915 N N . GLY A 1 256 ? -2.284 2.159 -47.805 1.00 46.12 256 GLY A N 1
ATOM 1916 C CA . GLY A 1 256 ? -2.284 3.616 -47.629 1.00 46.12 256 GLY A CA 1
ATOM 1917 C C . GLY A 1 256 ? -1.304 4.205 -46.615 1.00 46.12 256 GLY A C 1
ATOM 1918 O O . GLY A 1 256 ? -0.796 5.286 -46.889 1.00 46.12 256 GLY A O 1
ATOM 1919 N N . HIS A 1 257 ? -0.991 3.526 -45.503 1.00 50.12 257 HIS A N 1
ATOM 1920 C CA . HIS A 1 257 ? -0.071 4.016 -44.451 1.00 50.12 257 HIS A CA 1
ATOM 1921 C C . HIS A 1 257 ? 0.548 2.853 -43.638 1.00 50.12 257 HIS A C 1
ATOM 1923 O O . HIS A 1 257 ? 0.374 2.770 -42.425 1.00 50.12 257 HIS A O 1
ATOM 1929 N N . ASP A 1 258 ? 1.215 1.904 -44.305 1.00 50.22 258 ASP A N 1
ATOM 1930 C CA . ASP A 1 258 ? 1.400 0.543 -43.763 1.00 50.22 258 ASP A CA 1
ATOM 1931 C C . ASP A 1 258 ? 2.801 0.182 -43.229 1.00 50.22 258 ASP A C 1
ATOM 1933 O O . ASP A 1 258 ? 3.188 -0.983 -43.194 1.00 50.22 258 ASP A O 1
ATOM 1937 N N . THR A 1 259 ? 3.598 1.163 -42.802 1.00 62.25 259 THR A N 1
ATOM 1938 C CA . THR A 1 259 ? 4.963 0.909 -42.289 1.00 62.25 259 THR A CA 1
ATOM 1939 C C . THR A 1 259 ? 5.226 1.451 -40.892 1.00 62.25 259 THR A C 1
ATOM 1941 O O . THR A 1 259 ? 6.366 1.422 -40.431 1.00 62.25 259 THR A O 1
ATOM 1944 N N . ASP A 1 260 ? 4.198 1.889 -40.168 1.00 70.44 260 ASP A N 1
ATOM 1945 C CA . ASP A 1 260 ? 4.386 2.395 -38.812 1.00 70.44 260 ASP A CA 1
ATOM 1946 C C . ASP A 1 260 ? 4.769 1.272 -37.846 1.00 70.44 260 ASP A C 1
ATOM 1948 O O . ASP A 1 260 ? 4.017 0.323 -37.595 1.00 70.44 260 ASP A O 1
ATOM 1952 N N . VAL A 1 261 ? 5.932 1.419 -37.224 1.00 79.44 261 VAL A N 1
ATOM 1953 C CA . VAL A 1 261 ? 6.414 0.510 -36.192 1.00 79.44 261 VAL A CA 1
ATOM 1954 C C . VAL A 1 261 ? 6.281 1.193 -34.842 1.00 79.44 261 VAL A C 1
ATOM 1956 O O . VAL A 1 261 ? 6.764 2.301 -34.627 1.00 79.44 261 VAL A O 1
ATOM 1959 N N . VAL A 1 262 ? 5.655 0.507 -33.886 1.00 84.25 262 VAL A N 1
ATOM 1960 C CA . VAL A 1 262 ? 5.687 0.939 -32.487 1.00 84.25 262 VAL A CA 1
ATOM 1961 C C . VAL A 1 262 ? 6.879 0.291 -31.799 1.00 84.25 262 VAL A C 1
ATOM 1963 O O . VAL A 1 262 ? 6.918 -0.934 -31.626 1.00 84.25 262 VAL A O 1
ATOM 1966 N N . VAL A 1 263 ? 7.833 1.121 -31.388 1.00 87.31 263 VAL A N 1
ATOM 1967 C CA . VAL A 1 263 ? 9.055 0.709 -30.693 1.00 87.31 263 VAL A CA 1
ATOM 1968 C C . VAL A 1 263 ? 9.071 1.236 -29.262 1.00 87.31 263 VAL A C 1
ATOM 1970 O O . VAL A 1 263 ? 8.504 2.277 -28.936 1.00 87.31 263 VAL A O 1
ATOM 1973 N N . THR A 1 264 ? 9.729 0.506 -28.371 1.00 88.75 264 THR A N 1
ATOM 1974 C CA . THR A 1 264 ? 10.015 0.952 -27.003 1.00 88.75 264 THR A CA 1
ATOM 1975 C C . THR A 1 264 ? 11.490 0.742 -26.726 1.00 88.75 264 THR A C 1
ATOM 1977 O O . THR A 1 264 ? 11.984 -0.382 -26.851 1.00 88.75 264 THR A O 1
ATOM 1980 N N . VAL A 1 265 ? 12.195 1.806 -26.344 1.00 88.56 265 VAL A N 1
ATOM 1981 C CA . VAL A 1 265 ? 13.602 1.711 -25.943 1.00 88.56 265 VAL A CA 1
ATOM 1982 C C . VAL A 1 265 ? 13.668 1.069 -24.561 1.00 88.56 265 VAL A C 1
ATOM 1984 O O . VAL A 1 265 ? 13.039 1.541 -23.618 1.00 88.56 265 VAL A O 1
ATOM 1987 N N . THR A 1 266 ? 14.400 -0.037 -24.429 1.00 85.06 266 THR A N 1
ATOM 1988 C CA . THR A 1 266 ? 14.548 -0.713 -23.132 1.00 85.06 266 THR A CA 1
ATOM 1989 C C . THR A 1 266 ? 15.580 0.001 -22.264 1.00 85.06 266 THR A C 1
ATOM 1991 O O . THR A 1 266 ? 16.418 0.752 -22.764 1.00 85.06 266 THR A O 1
ATOM 1994 N N . ASP A 1 267 ? 15.624 -0.311 -20.967 1.00 80.56 267 ASP A N 1
ATOM 1995 C CA . ASP A 1 267 ? 16.697 0.175 -20.088 1.00 80.56 267 ASP A CA 1
ATOM 1996 C C . ASP A 1 267 ? 18.096 -0.201 -20.581 1.00 80.56 267 ASP A C 1
ATOM 1998 O O . ASP A 1 267 ? 19.053 0.554 -20.405 1.00 80.56 267 ASP A O 1
ATOM 2002 N N . LYS A 1 268 ? 18.222 -1.365 -21.231 1.00 81.19 268 LYS A N 1
ATOM 2003 C CA . LYS A 1 268 ? 19.469 -1.777 -21.874 1.00 81.19 268 LYS A CA 1
ATOM 2004 C C . LYS A 1 268 ? 19.767 -0.872 -23.073 1.00 81.19 268 LYS A C 1
ATOM 2006 O O . LYS A 1 268 ? 20.882 -0.373 -23.174 1.00 81.19 268 LYS A O 1
ATOM 2011 N N . GLY A 1 269 ? 18.779 -0.626 -23.937 1.00 84.38 269 GLY A N 1
ATOM 2012 C CA . GLY A 1 269 ? 18.890 0.289 -25.078 1.00 84.38 269 GLY A CA 1
ATOM 2013 C C . GLY A 1 269 ? 19.343 1.691 -24.675 1.00 84.38 269 GLY A C 1
ATOM 2014 O O . GLY A 1 269 ? 20.322 2.191 -25.222 1.00 84.38 269 GLY A O 1
ATOM 2015 N N . ARG A 1 270 ? 18.712 2.265 -23.645 1.00 85.44 270 ARG A N 1
ATOM 2016 C CA . ARG A 1 270 ? 19.071 3.570 -23.071 1.00 85.44 270 ARG A CA 1
ATOM 2017 C C . ARG A 1 270 ? 20.551 3.654 -22.691 1.00 85.44 270 ARG A C 1
ATOM 2019 O O . ARG A 1 270 ? 21.256 4.540 -23.154 1.00 85.44 270 ARG A O 1
ATOM 2026 N N . ARG A 1 271 ? 21.061 2.677 -21.937 1.00 80.06 271 ARG A N 1
ATOM 2027 C CA . ARG A 1 271 ? 22.477 2.665 -21.518 1.00 80.06 271 ARG A CA 1
ATOM 2028 C C . ARG A 1 271 ? 23.444 2.601 -22.698 1.00 80.06 271 ARG A C 1
ATOM 2030 O O . ARG A 1 271 ? 24.500 3.223 -22.661 1.00 80.06 271 ARG A O 1
ATOM 2037 N N . HIS A 1 272 ? 23.097 1.844 -23.740 1.00 84.19 272 HIS A N 1
ATOM 2038 C CA . HIS A 1 272 ? 23.910 1.759 -24.955 1.00 84.19 272 HIS A CA 1
ATOM 2039 C C . HIS A 1 272 ? 23.860 3.046 -25.794 1.00 84.19 272 HIS A C 1
ATOM 2041 O O . HIS A 1 272 ? 24.864 3.377 -26.427 1.00 84.19 272 HIS A O 1
ATOM 2047 N N . ALA A 1 273 ? 22.740 3.775 -25.778 1.00 85.56 273 ALA A N 1
ATOM 2048 C CA . ALA A 1 273 ? 22.633 5.098 -26.392 1.00 85.56 273 ALA A CA 1
ATOM 2049 C C . ALA A 1 273 ? 23.525 6.125 -25.670 1.00 85.56 273 ALA A C 1
ATOM 2051 O O . ALA A 1 273 ? 24.333 6.799 -26.308 1.00 85.56 273 ALA A O 1
ATOM 2052 N N . GLU A 1 274 ? 23.436 6.182 -24.338 1.00 80.94 274 GLU A N 1
ATOM 2053 C CA . GLU A 1 274 ? 24.151 7.147 -23.488 1.00 80.94 274 GLU A CA 1
ATOM 2054 C C . GLU A 1 274 ? 25.671 6.911 -23.468 1.00 80.94 274 GLU A C 1
ATOM 2056 O O . GLU A 1 274 ? 26.464 7.848 -23.542 1.00 80.94 274 GLU A O 1
ATOM 2061 N N . ALA A 1 275 ? 26.116 5.653 -23.445 1.00 71.69 275 ALA A N 1
ATOM 2062 C CA . ALA A 1 275 ? 27.542 5.329 -23.390 1.00 71.69 275 ALA A CA 1
ATOM 2063 C C . ALA A 1 275 ? 28.326 5.678 -24.660 1.00 71.69 275 ALA A C 1
ATOM 2065 O O . ALA A 1 275 ? 29.552 5.759 -24.625 1.00 71.69 275 ALA A O 1
ATOM 2066 N N . GLY A 1 276 ? 27.634 5.894 -25.782 1.00 57.56 276 GLY A N 1
ATOM 2067 C CA . GLY A 1 276 ? 28.248 6.423 -26.995 1.00 57.56 276 GLY A CA 1
ATOM 2068 C C . GLY A 1 276 ? 28.618 7.907 -26.905 1.00 57.56 276 GLY A C 1
ATOM 2069 O O . GLY A 1 276 ? 29.456 8.336 -27.688 1.00 57.56 276 GLY A O 1
ATOM 2070 N N . ALA A 1 277 ? 28.024 8.673 -25.982 1.00 49.31 277 ALA A N 1
ATOM 2071 C CA . ALA A 1 277 ? 28.289 10.106 -25.819 1.00 49.31 277 ALA A CA 1
ATOM 2072 C C . ALA A 1 277 ? 29.544 10.385 -24.970 1.00 49.31 277 ALA A C 1
ATOM 2074 O O . ALA A 1 277 ? 30.290 11.311 -25.253 1.00 49.31 277 ALA A O 1
ATOM 2075 N N . ALA A 1 278 ? 29.844 9.540 -23.978 1.00 42.62 278 ALA A N 1
ATOM 2076 C CA . ALA A 1 278 ? 30.997 9.727 -23.087 1.00 42.62 278 ALA A CA 1
ATOM 2077 C C . ALA A 1 278 ? 32.362 9.363 -23.718 1.00 42.62 278 ALA A C 1
ATOM 2079 O O . ALA A 1 278 ? 33.405 9.582 -23.109 1.00 42.62 278 ALA A O 1
ATOM 2080 N N . GLY A 1 279 ? 32.370 8.768 -24.917 1.00 37.16 279 GLY A N 1
ATOM 2081 C CA . GLY A 1 279 ? 33.583 8.304 -25.600 1.00 37.16 279 GLY A CA 1
ATOM 2082 C C . GLY A 1 279 ? 34.180 9.271 -26.628 1.00 37.16 279 GLY A C 1
ATOM 2083 O O . GLY A 1 279 ? 35.259 8.973 -27.138 1.00 37.16 279 GLY A O 1
ATOM 2084 N N . SER A 1 280 ? 33.515 10.388 -26.958 1.00 35.94 280 SER A N 1
ATOM 2085 C CA . SER A 1 280 ? 34.018 11.360 -27.948 1.00 35.94 280 SER A CA 1
ATOM 2086 C C . SER A 1 280 ? 34.801 12.532 -27.350 1.00 35.94 280 SER A C 1
ATOM 2088 O O . SER A 1 280 ? 35.497 13.204 -28.097 1.00 35.94 280 SER A O 1
ATOM 2090 N N . ASP A 1 281 ? 34.765 12.732 -26.028 1.00 33.62 281 ASP A N 1
ATOM 2091 C CA . ASP A 1 281 ? 35.519 13.795 -25.328 1.00 33.62 281 ASP A CA 1
ATOM 2092 C C . ASP A 1 281 ? 36.908 13.349 -24.831 1.00 33.62 281 ASP A C 1
ATOM 2094 O O . ASP A 1 281 ? 37.602 14.077 -24.122 1.00 33.62 281 ASP A O 1
ATOM 2098 N N . ALA A 1 282 ? 37.340 12.141 -25.197 1.00 33.53 282 ALA A N 1
ATOM 2099 C CA . ALA A 1 282 ? 38.637 11.592 -24.813 1.00 33.53 282 ALA A CA 1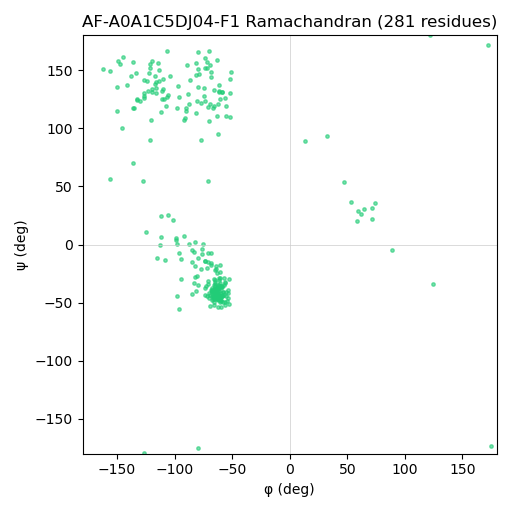
ATOM 2100 C C . ALA A 1 282 ? 39.435 11.104 -26.030 1.00 33.53 282 ALA A C 1
ATOM 2102 O O . ALA A 1 282 ? 39.852 9.944 -26.060 1.00 33.53 282 ALA A O 1
ATOM 2103 N N . ARG A 1 283 ? 39.647 11.970 -27.029 1.00 30.97 283 ARG A N 1
ATOM 2104 C CA . ARG A 1 283 ? 40.764 11.875 -27.985 1.00 30.97 283 ARG A CA 1
ATOM 2105 C C . ARG A 1 283 ? 41.227 13.244 -28.452 1.00 30.97 283 ARG A C 1
ATOM 2107 O O . ARG A 1 283 ? 40.355 14.058 -28.809 1.00 30.97 283 ARG A O 1
#

Mean predicted aligned error: 17.15 Å

Solvent-accessible surface area (backbone atoms only — not comparable to full-atom values): 15902 Å² total; per-residue (Å²): 127,76,64,44,60,24,39,25,36,38,30,31,78,39,64,77,65,56,74,69,58,34,54,53,37,37,51,47,36,41,76,78,40,72,84,20,75,60,48,53,47,72,39,100,86,42,23,33,27,39,36,32,45,32,77,20,78,42,70,72,53,27,46,53,52,40,47,52,51,51,39,61,20,34,47,77,71,79,41,60,73,85,36,59,74,46,74,49,74,42,45,47,71,56,48,51,57,55,70,70,44,74,91,64,74,61,69,21,44,47,64,54,44,9,62,66,55,70,54,50,50,70,56,38,64,63,38,47,82,30,84,73,54,34,78,28,52,76,46,81,49,99,93,44,52,29,26,37,36,66,48,44,46,50,40,27,66,54,56,59,47,59,64,58,75,59,69,85,72,83,80,76,70,47,65,50,48,48,26,41,45,32,52,53,45,26,58,43,68,74,44,90,82,78,66,86,44,72,41,30,46,50,28,57,61,26,42,43,77,80,44,78,43,85,92,41,24,30,36,30,35,74,38,96,39,100,87,56,68,61,67,62,40,53,49,50,38,39,74,72,50,25,32,46,62,90,62,82,92,67,93,60,90,59,93,88,77,59,60,71,42,55,39,28,68,30,79,62,24,44,52,60,32,55,59,62,62,74,62,70,84,75,121

Nearest PDB structures (foldseek):
  5yei-assembly2_F  TM=3.145E-01  e=1.091E-02  Pseudomonas aeruginosa PAO1
  5yei-assembly2_E  TM=3.381E-01  e=3.865E-02  Pseudomonas aeruginosa PAO1
  3ab4-assembly1_A  TM=3.349E-01  e=5.151E-02  Corynebacterium glutamicum
  2wny-assembly2_B  TM=4.141E-01  e=1.087E-01  Methanothermobacter thermautotrophicus
  1r8g-assembly1_A  TM=4.251E-01  e=2.717E+00  Escherichia coli

Foldseek 3Di:
DFWAKKKKKWWFQAAPDDPVLQVQLVVQLCVVPVQFPKGWDADPVRTIMIITIDTDPDQVRRHVVVLVSSQSSVVVVVGHSVRTDDMDMDGPVVVVVVVPDPPDQDKDFLVRLCVLLVHDSVVSQVCCPDPPNVVQFPDADPSGTMGRSVSSNVCSVPPSVVVVVPDLDCPVQDLLLLLLLLVLLCVLVVHDDDQPDPSVVQSPQQKDFPDRDPPSKTWIAGDDDPPDPVLVSVVVCVVVVQKDWPDNDDQDDDPDRGGITIIHGDPSSNVSNVVVVVPPVPD

Secondary structure (DSSP, 8-state):
---EEEEEEEEEEEET--HHHHHHHHHHHHHH-TTS--EEEE-TTSEEEEEEEEEESSHHHHHHHHHHHHHHHHGGGT--GGGEEEEEEEEHHHHHHHHTS-SSPPEE-HHHHHHHHTS-HHHHHHHHTSTTGGGGEEEEETTEEEEEHHHHHHHIIIIIHHGGGS--------HHHHHHHHHHHHHHTT------SHHHHHHHHHEEEEEEETTTEEEEEE---TT--HHHHHHHHHHTTSEEESS-------TT-TT-EEEEE-HHHHHHHHTTTTTSS--

Radius of gyration: 30.86 Å; Cα contacts (8 Å, |Δi|>4): 421; chains: 1; bounding box: 71×51×84 Å